Protein AF-A0A351AVS6-F1 (afdb_monomer)

Foldseek 3Di:
DDDDDDDDDDDDDDDDDDDDDDDDDDDDDDDDDDDDDDDDDDDPPPPPPPPDPPPPPPVPCPPVCPVVVVVVVVVCCVVVVVVVVVVVVVLQVVLVVVLVVVVVVLVVLLVDFLLSSLLVLVVLLVQLCVLLVHDPVPPDVVSVVSNCCSVPNPDGDDPVSSVVSVVVSVVVVVVSLVPDDPVRNVCCVRPVVSDD

Mean predicted aligned error: 18.06 Å

Sequence (196 aa):
FETTPGFEGSDSAFSGNDRKPDDSPDSPDDTESPDEPDSSGDREDTYQNDNLPDIRLARPQKNLNKMNSTKLAKALILTFIPILLLLTAALIVFLAVRRIRFRRAFKKMLNAEPNEAVALMFGYLNMFMAACGLDISKIDALYSELNAEAVFSNHKMTAEQKEAMQAYIESEVDKYRSSRSFFGRLRDRYITCIYI

Radius of gyration: 43.08 Å; Cα contacts (8 Å, |Δi|>4): 76; chains: 1; bounding box: 90×71×101 Å

Secondary structure (DSSP, 8-state):
-------------------------------------------------TT----------TTTTHHHHHHHHHHHHHHHHHHHHHHHHHHHHHHHHHHHHHHHHHHHHHHS-HHHHHHHHHHHHHHHHHHHT--GGGS-HHHHHHHHHHHH--PPPPHHHHHHHHHHHHHHHHHHHHHS-HHHHHHIIIII----

Nearest PDB structures (foldseek):
  6wge-assembly1_B  TM=2.626E-01  e=8.827E+00  Homo sapiens

Structure (mmCIF, N/CA/C/O backbone):
data_AF-A0A351AVS6-F1
#
_entry.id   AF-A0A351AVS6-F1
#
loop_
_atom_site.group_PDB
_atom_site.id
_atom_site.type_symbol
_atom_site.label_atom_id
_atom_site.label_alt_id
_atom_site.label_comp_id
_atom_site.label_asym_id
_atom_site.label_entity_id
_atom_site.label_seq_id
_atom_site.pdbx_PDB_ins_code
_atom_site.Cartn_x
_atom_site.Cartn_y
_atom_site.Cartn_z
_atom_site.occupancy
_atom_site.B_iso_or_equiv
_atom_site.auth_seq_id
_atom_site.auth_comp_id
_atom_site.auth_asym_id
_atom_site.auth_atom_id
_atom_site.pdbx_PDB_model_num
ATOM 1 N N . PHE A 1 1 ? -7.473 -44.383 22.292 1.00 50.00 1 PHE A N 1
ATOM 2 C CA . PHE A 1 1 ? -6.365 -45.349 22.310 1.00 50.00 1 PHE A CA 1
ATOM 3 C C . PHE A 1 1 ? -6.546 -46.275 21.131 1.00 50.00 1 PHE A C 1
ATOM 5 O O . PHE A 1 1 ? -7.452 -47.085 21.171 1.00 50.00 1 PHE A O 1
ATOM 12 N N . GLU A 1 2 ? -5.736 -46.090 20.098 1.00 48.44 2 GLU A N 1
ATOM 13 C CA . GLU A 1 2 ? -5.268 -47.132 19.183 1.00 48.44 2 GLU A CA 1
ATOM 14 C C . GLU A 1 2 ? -4.062 -46.522 18.464 1.00 48.44 2 GLU A C 1
ATOM 16 O O . GLU A 1 2 ? -4.100 -45.382 18.000 1.00 48.44 2 GLU A O 1
ATOM 21 N N . THR A 1 3 ? -2.943 -47.225 18.547 1.00 52.91 3 THR A N 1
ATOM 22 C CA . THR A 1 3 ? -1.597 -46.781 18.194 1.00 52.91 3 THR A CA 1
ATOM 23 C C . THR A 1 3 ? -1.039 -47.649 17.069 1.00 52.91 3 THR A C 1
ATOM 25 O O . THR A 1 3 ? -1.326 -48.845 17.023 1.00 52.91 3 THR A O 1
ATOM 28 N N . THR A 1 4 ? -0.066 -47.066 16.348 1.00 61.66 4 THR A N 1
ATOM 29 C CA . THR A 1 4 ? 1.108 -47.694 15.674 1.00 61.66 4 THR A CA 1
ATOM 30 C C . THR A 1 4 ? 0.904 -48.463 14.357 1.00 61.66 4 THR A C 1
ATOM 32 O O . THR A 1 4 ? -0.195 -48.951 14.120 1.00 61.66 4 THR A O 1
ATOM 35 N N . PRO A 1 5 ? 1.972 -48.712 13.549 1.00 58.34 5 PRO A N 1
ATOM 36 C CA . PRO A 1 5 ? 3.318 -48.088 13.413 1.00 58.34 5 PRO A CA 1
ATOM 37 C C . PRO A 1 5 ? 3.618 -47.669 11.932 1.00 58.34 5 PRO A C 1
ATOM 39 O O . PRO A 1 5 ? 2.867 -48.015 11.032 1.00 58.34 5 PRO A O 1
ATOM 42 N N . GLY A 1 6 ? 4.576 -46.798 11.583 1.00 37.88 6 GLY A N 1
ATOM 43 C CA . GLY A 1 6 ? 6.034 -47.012 11.567 1.00 37.88 6 GLY A CA 1
ATOM 44 C C . GLY A 1 6 ? 6.509 -47.673 10.254 1.00 37.88 6 GLY A C 1
ATOM 45 O O . GLY A 1 6 ? 6.293 -48.865 10.072 1.00 37.88 6 GLY A O 1
ATOM 46 N N . PHE A 1 7 ? 7.176 -46.925 9.363 1.00 43.16 7 PHE A N 1
ATOM 47 C CA . PHE A 1 7 ? 8.002 -47.499 8.288 1.00 43.16 7 PHE A CA 1
ATOM 48 C C . PHE A 1 7 ? 9.322 -46.721 8.179 1.00 43.16 7 PHE A C 1
ATOM 50 O O . PHE A 1 7 ? 9.393 -45.658 7.564 1.00 43.16 7 PHE A O 1
ATOM 57 N N . GLU A 1 8 ? 10.347 -47.253 8.843 1.00 47.28 8 GLU A N 1
ATOM 58 C CA . GLU A 1 8 ? 11.758 -47.045 8.515 1.00 47.28 8 GLU A CA 1
ATOM 59 C C . GLU A 1 8 ? 12.144 -47.995 7.376 1.00 47.28 8 GLU A C 1
ATOM 61 O O . GLU A 1 8 ? 11.693 -49.139 7.330 1.00 47.28 8 GLU A O 1
ATOM 66 N N . GLY A 1 9 ? 13.007 -47.530 6.478 1.00 39.81 9 GLY A N 1
ATOM 67 C CA . GLY A 1 9 ? 13.592 -48.347 5.421 1.00 39.81 9 GLY A CA 1
ATOM 68 C C . GLY A 1 9 ? 14.748 -47.611 4.764 1.00 39.81 9 GLY A C 1
ATOM 69 O O . GLY A 1 9 ? 14.550 -46.831 3.835 1.00 39.81 9 GLY A O 1
ATOM 70 N N . SER A 1 10 ? 15.935 -47.826 5.315 1.00 45.53 10 SER A N 1
ATOM 71 C CA . SER A 1 10 ? 17.234 -47.375 4.841 1.00 45.53 10 SER A CA 1
ATOM 72 C C . SER A 1 10 ? 17.791 -48.264 3.713 1.00 45.53 10 SER A C 1
ATOM 74 O O . SER A 1 10 ? 17.363 -49.399 3.521 1.00 45.53 10 SER A O 1
ATOM 76 N N . ASP A 1 11 ? 18.812 -47.715 3.047 1.00 42.53 11 ASP A N 1
ATOM 77 C CA . ASP A 1 11 ? 19.991 -48.392 2.482 1.00 42.53 11 ASP A CA 1
ATOM 78 C C . ASP A 1 11 ? 20.111 -48.698 0.979 1.00 42.53 11 ASP A C 1
ATOM 80 O O . ASP A 1 11 ? 19.302 -49.378 0.353 1.00 42.53 11 ASP A O 1
ATOM 84 N N . SER A 1 12 ? 21.319 -48.334 0.511 1.00 46.00 12 SER A N 1
ATOM 85 C CA . SER A 1 12 ? 22.145 -48.963 -0.536 1.00 46.00 12 SER A CA 1
ATOM 86 C C . SER A 1 12 ? 21.771 -48.685 -2.003 1.00 46.00 12 SER A C 1
ATOM 88 O O . SER A 1 12 ? 20.609 -48.580 -2.354 1.00 46.00 12 SER A O 1
ATOM 90 N N . ALA A 1 13 ? 22.684 -48.563 -2.967 1.00 41.53 13 ALA A N 1
ATOM 91 C CA . ALA A 1 13 ? 24.139 -48.454 -2.997 1.00 41.53 13 ALA A CA 1
ATOM 92 C C . ALA A 1 13 ? 24.559 -48.055 -4.434 1.00 41.53 13 ALA A C 1
ATOM 94 O O . ALA A 1 13 ? 23.892 -48.389 -5.408 1.00 41.53 13 ALA A O 1
ATOM 95 N N . PHE A 1 14 ? 25.669 -47.324 -4.529 1.00 39.44 14 PHE A N 1
ATOM 96 C CA . PHE A 1 14 ? 26.797 -47.536 -5.446 1.00 39.44 14 PHE A CA 1
ATOM 97 C C . PHE A 1 14 ? 26.591 -48.413 -6.705 1.00 39.44 14 PHE A C 1
ATOM 99 O O . PHE A 1 14 ? 26.407 -49.620 -6.597 1.00 39.44 14 PHE A O 1
ATOM 106 N N . SER A 1 15 ? 26.842 -47.843 -7.891 1.00 40.38 15 SER A N 1
ATOM 107 C CA . SER A 1 15 ? 27.658 -48.520 -8.915 1.00 40.38 15 SER A CA 1
ATOM 108 C C . SER A 1 15 ? 28.214 -47.510 -9.920 1.00 40.38 15 SER A C 1
ATOM 110 O O . SER A 1 15 ? 27.491 -46.989 -10.768 1.00 40.38 15 SER A O 1
ATOM 112 N N . GLY A 1 16 ? 29.517 -47.240 -9.817 1.00 35.72 16 GLY A N 1
ATOM 113 C CA . GLY A 1 16 ? 30.305 -46.668 -10.905 1.00 35.72 16 GLY A CA 1
ATOM 114 C C . GLY A 1 16 ? 30.508 -47.684 -12.028 1.00 35.72 16 GLY A C 1
ATOM 115 O O . GLY A 1 16 ? 30.358 -48.887 -11.817 1.00 35.72 16 GLY A O 1
ATOM 116 N N . ASN A 1 17 ? 30.856 -47.193 -13.215 1.00 36.62 17 ASN A N 1
ATOM 117 C CA . ASN A 1 17 ? 31.359 -48.028 -14.296 1.00 36.62 17 ASN A CA 1
ATOM 118 C C . ASN A 1 17 ? 32.448 -47.259 -15.054 1.00 36.62 17 ASN A C 1
ATOM 120 O O . ASN A 1 17 ? 32.167 -46.466 -15.949 1.00 36.62 17 ASN A O 1
ATOM 124 N N . ASP A 1 18 ? 33.693 -47.517 -14.662 1.00 43.59 18 ASP A N 1
ATOM 125 C CA . ASP A 1 18 ? 34.882 -47.340 -15.489 1.00 43.59 18 ASP A CA 1
ATOM 126 C C . ASP A 1 18 ? 35.160 -48.664 -16.208 1.00 43.59 18 ASP A C 1
ATOM 128 O O . ASP A 1 18 ? 35.195 -49.710 -15.556 1.00 43.59 18 ASP A O 1
ATOM 132 N N . ARG A 1 19 ? 35.401 -48.622 -17.526 1.00 36.59 19 ARG A N 1
ATOM 133 C CA . ARG A 1 19 ? 36.436 -49.426 -18.210 1.00 36.59 19 ARG A CA 1
ATOM 134 C C . ARG A 1 19 ? 36.520 -49.122 -19.712 1.00 36.59 19 ARG A C 1
ATOM 136 O O . ARG A 1 19 ? 35.539 -49.175 -20.444 1.00 36.59 19 ARG A O 1
ATOM 143 N N . LYS A 1 20 ? 37.757 -48.875 -20.131 1.00 40.19 20 LYS A N 1
ATOM 144 C CA . LYS A 1 20 ? 38.376 -48.956 -21.467 1.00 40.19 20 LYS A CA 1
ATOM 145 C C . LYS A 1 20 ? 39.701 -49.733 -21.238 1.00 40.19 20 LYS A C 1
ATOM 147 O O . LYS A 1 20 ? 40.095 -49.807 -20.069 1.00 40.19 20 LYS A O 1
ATOM 152 N N . PRO A 1 21 ? 40.522 -50.054 -22.254 1.00 55.94 21 PRO A N 1
ATOM 153 C CA . PRO A 1 21 ? 40.346 -50.694 -23.575 1.00 55.94 21 PRO A CA 1
ATOM 154 C C . PRO A 1 21 ? 40.917 -52.131 -23.557 1.00 55.94 21 PRO A C 1
ATOM 156 O O . PRO A 1 21 ? 41.388 -52.552 -22.516 1.00 55.94 21 PRO A O 1
ATOM 159 N N . ASP A 1 22 ? 40.942 -52.828 -24.699 1.00 38.31 22 ASP A N 1
ATOM 160 C CA . ASP A 1 22 ? 42.050 -53.741 -25.030 1.00 38.31 22 ASP A CA 1
ATOM 161 C C . ASP A 1 22 ? 42.269 -53.829 -26.552 1.00 38.31 22 ASP A C 1
ATOM 163 O O . ASP A 1 22 ? 41.371 -53.558 -27.356 1.00 38.31 22 ASP A O 1
ATOM 167 N N . ASP A 1 23 ? 43.524 -54.132 -26.870 1.00 40.75 23 ASP A N 1
ATOM 168 C CA . ASP A 1 23 ? 44.288 -54.012 -28.111 1.00 40.75 23 ASP A CA 1
ATOM 169 C C . ASP A 1 23 ? 44.052 -55.112 -29.165 1.00 40.75 23 ASP A C 1
ATOM 171 O O . ASP A 1 23 ? 43.558 -56.194 -28.848 1.00 40.75 23 ASP A O 1
ATOM 175 N N . SER A 1 24 ? 44.505 -54.865 -30.409 1.00 42.88 24 SER A N 1
ATOM 176 C CA . SER A 1 24 ? 45.366 -55.780 -31.206 1.00 42.88 24 SER A CA 1
ATOM 177 C C . SER A 1 24 ? 45.703 -55.201 -32.601 1.00 42.88 24 SER A C 1
ATOM 179 O O . SER A 1 24 ? 44.779 -54.864 -33.348 1.00 42.88 24 SER A O 1
ATOM 181 N N . PRO A 1 25 ? 46.994 -55.124 -32.986 1.00 56.62 25 PRO A N 1
ATOM 182 C CA . PRO A 1 25 ? 47.476 -54.975 -34.363 1.00 56.62 25 PRO A CA 1
ATOM 183 C C . PRO A 1 25 ? 48.193 -56.247 -34.881 1.00 56.62 25 PRO A C 1
ATOM 185 O O . PRO A 1 25 ? 48.528 -57.118 -34.087 1.00 56.62 25 PRO A O 1
ATOM 188 N N . ASP A 1 26 ? 48.404 -56.317 -36.207 1.00 39.41 26 ASP A N 1
ATOM 189 C CA . ASP A 1 26 ? 49.557 -56.914 -36.935 1.00 39.41 26 ASP A CA 1
ATOM 190 C C . ASP A 1 26 ? 49.179 -57.741 -38.179 1.00 39.41 26 ASP A C 1
ATOM 192 O O . ASP A 1 26 ? 48.500 -58.764 -38.086 1.00 39.41 26 ASP A O 1
ATOM 196 N N . SER A 1 27 ? 49.696 -57.338 -39.352 1.00 36.12 27 SER A N 1
ATOM 197 C CA . SER A 1 27 ? 50.646 -58.134 -40.169 1.00 36.12 27 SER A CA 1
ATOM 198 C C . SER A 1 27 ? 50.950 -57.467 -41.535 1.00 36.12 27 SER A C 1
ATOM 200 O O . SER A 1 27 ? 50.008 -57.086 -42.235 1.00 36.12 27 SER A O 1
ATOM 202 N N . PRO A 1 28 ? 52.235 -57.342 -41.929 1.00 58.47 28 PRO A N 1
ATOM 203 C CA . PRO A 1 28 ? 52.720 -56.961 -43.266 1.00 58.47 28 PRO A CA 1
ATOM 204 C C . PRO A 1 28 ? 53.217 -58.186 -44.070 1.00 58.47 28 PRO A C 1
ATOM 206 O O . PRO A 1 28 ? 53.496 -59.217 -43.463 1.00 58.47 28 PRO A O 1
ATOM 209 N N . ASP A 1 29 ? 53.384 -58.074 -45.397 1.00 36.97 29 ASP A N 1
ATOM 210 C CA . ASP A 1 29 ? 54.366 -58.894 -46.137 1.00 36.97 29 ASP A CA 1
ATOM 211 C C . ASP A 1 29 ? 54.746 -58.291 -47.508 1.00 36.97 29 ASP A C 1
ATOM 213 O O . ASP A 1 29 ? 53.927 -57.658 -48.181 1.00 36.97 29 ASP A O 1
ATOM 217 N N . ASP A 1 30 ? 56.011 -58.502 -47.864 1.00 43.19 30 ASP A N 1
ATOM 218 C CA . ASP A 1 30 ? 56.836 -57.918 -48.927 1.00 43.19 30 ASP A CA 1
ATOM 219 C C . ASP A 1 30 ? 56.870 -58.782 -50.208 1.00 43.19 30 ASP A C 1
ATOM 221 O O . ASP A 1 30 ? 56.709 -59.995 -50.114 1.00 43.19 30 ASP A O 1
ATOM 225 N N . THR A 1 31 ? 57.188 -58.215 -51.393 1.00 40.38 31 THR A N 1
ATOM 226 C CA . THR A 1 31 ? 58.230 -58.766 -52.314 1.00 40.38 31 THR A CA 1
ATOM 227 C C . THR A 1 31 ? 58.564 -57.883 -53.543 1.00 40.38 31 THR A C 1
ATOM 229 O O . THR A 1 31 ? 57.725 -57.594 -54.391 1.00 40.38 31 THR A O 1
ATOM 232 N N . GLU A 1 32 ? 59.840 -57.481 -53.583 1.00 40.03 32 GLU A N 1
ATOM 233 C CA . GLU A 1 32 ? 60.838 -57.294 -54.667 1.00 40.03 32 GLU A CA 1
ATOM 234 C C . GLU A 1 32 ? 60.508 -57.645 -56.147 1.00 40.03 32 GLU A C 1
ATOM 236 O O . GLU A 1 32 ? 60.009 -58.727 -56.436 1.00 40.03 32 GLU A O 1
ATOM 241 N N . SER A 1 33 ? 60.860 -56.792 -57.132 1.00 42.84 33 SER A N 1
ATOM 242 C CA . SER A 1 33 ? 62.193 -56.683 -57.789 1.00 42.84 33 SER A CA 1
ATOM 243 C C . SER A 1 33 ? 62.167 -55.774 -59.057 1.00 42.84 33 SER A C 1
ATOM 245 O O . SER A 1 33 ? 61.102 -55.602 -59.651 1.00 42.84 33 SER A O 1
ATOM 247 N N . PRO A 1 34 ? 63.314 -55.187 -59.477 1.00 59.22 34 PRO A N 1
ATOM 248 C CA . PRO A 1 34 ? 63.453 -54.172 -60.542 1.00 59.22 34 PRO A CA 1
ATOM 249 C C . PRO A 1 34 ? 64.066 -54.713 -61.861 1.00 59.22 34 PRO A C 1
ATOM 251 O O . PRO A 1 34 ? 64.600 -55.814 -61.846 1.00 59.22 34 PRO A O 1
ATOM 254 N N . ASP A 1 35 ? 63.991 -53.950 -62.971 1.00 38.62 35 ASP A N 1
ATOM 255 C CA . ASP A 1 35 ? 65.067 -53.711 -63.977 1.00 38.62 35 ASP A CA 1
ATOM 256 C C . ASP A 1 35 ? 64.556 -52.951 -65.243 1.00 38.62 35 ASP A C 1
ATOM 258 O O . ASP A 1 35 ? 63.393 -53.052 -65.625 1.00 38.62 35 ASP A O 1
ATOM 262 N N . GLU A 1 36 ? 65.442 -52.133 -65.832 1.00 37.56 36 GLU A N 1
ATOM 263 C CA . GLU A 1 36 ? 65.273 -50.978 -66.757 1.00 37.56 36 GLU A CA 1
ATOM 264 C C . GLU A 1 36 ? 65.107 -51.304 -68.294 1.00 37.56 36 GLU A C 1
ATOM 266 O O . GLU A 1 36 ? 64.766 -52.436 -68.627 1.00 37.56 36 GLU A O 1
ATOM 271 N N . PRO A 1 37 ? 65.442 -50.421 -69.285 1.00 50.94 37 PRO A N 1
ATOM 272 C CA . PRO A 1 37 ? 64.735 -49.229 -69.806 1.00 50.94 37 PRO A CA 1
ATOM 273 C C . PRO A 1 37 ? 64.532 -49.215 -71.362 1.00 50.94 37 PRO A C 1
ATOM 275 O O . PRO A 1 37 ? 64.848 -50.167 -72.068 1.00 50.94 37 PRO A O 1
ATOM 278 N N . ASP A 1 38 ? 64.082 -48.053 -71.872 1.00 35.34 38 ASP A N 1
ATOM 279 C CA . ASP A 1 38 ? 64.134 -47.504 -73.249 1.00 35.34 38 ASP A CA 1
ATOM 280 C C . ASP A 1 38 ? 63.085 -47.915 -74.306 1.00 35.34 38 ASP A C 1
ATOM 282 O O . ASP A 1 38 ? 63.195 -48.926 -74.996 1.00 35.34 38 ASP A O 1
ATOM 286 N N . SER A 1 39 ? 62.153 -46.992 -74.593 1.00 40.16 39 SER A N 1
ATOM 287 C CA . SER A 1 39 ? 61.781 -46.697 -75.983 1.00 40.16 39 SER A CA 1
ATOM 288 C C . SER A 1 39 ? 61.115 -45.326 -76.125 1.00 40.16 39 SER A C 1
ATOM 290 O O . SER A 1 39 ? 60.104 -45.020 -75.497 1.00 40.16 39 SER A O 1
ATOM 292 N N . SER A 1 40 ? 61.726 -44.508 -76.972 1.00 49.50 40 SER A N 1
ATOM 293 C CA . SER A 1 40 ? 61.311 -43.190 -77.432 1.00 49.50 40 SER A CA 1
ATOM 294 C C . SER A 1 40 ? 60.011 -43.228 -78.243 1.00 49.50 40 SER A C 1
ATOM 296 O O . SER A 1 40 ? 59.796 -44.117 -79.065 1.00 49.50 40 SER A O 1
ATOM 298 N N . GLY A 1 41 ? 59.155 -42.220 -78.066 1.00 40.72 41 GLY A N 1
ATOM 299 C CA . GLY A 1 41 ? 57.934 -42.097 -78.858 1.00 40.72 41 GLY A CA 1
ATOM 300 C C . GLY A 1 41 ? 57.065 -40.916 -78.455 1.00 40.72 41 GLY A C 1
ATOM 301 O O . GLY A 1 41 ? 56.134 -41.059 -77.674 1.00 40.72 41 GLY A O 1
ATOM 302 N N . ASP A 1 42 ? 57.389 -39.761 -79.021 1.00 43.78 42 ASP A N 1
ATOM 303 C CA . ASP A 1 42 ? 56.679 -38.486 -78.952 1.00 43.78 42 ASP A CA 1
ATOM 304 C C . ASP A 1 42 ? 55.141 -38.589 -79.008 1.00 43.78 42 ASP A C 1
ATOM 306 O O . ASP A 1 42 ? 54.599 -39.164 -79.966 1.00 43.78 42 ASP A O 1
ATOM 310 N N . ARG A 1 43 ? 54.465 -37.930 -78.047 1.00 43.38 43 ARG A N 1
ATOM 311 C CA . ARG A 1 43 ? 53.343 -36.967 -78.218 1.00 43.38 43 ARG A CA 1
ATOM 312 C C . ARG A 1 43 ? 52.539 -36.808 -76.917 1.00 43.38 43 ARG A C 1
ATOM 314 O O . ARG A 1 43 ? 51.580 -37.532 -76.671 1.00 43.38 43 ARG A O 1
ATOM 321 N N . GLU A 1 44 ? 52.905 -35.818 -76.104 1.00 46.03 44 GLU A N 1
ATOM 322 C CA . GLU A 1 44 ? 51.973 -35.199 -75.154 1.00 46.03 44 GLU A CA 1
ATOM 323 C C . GLU A 1 44 ? 51.248 -34.063 -75.879 1.00 46.03 44 GLU A C 1
ATOM 325 O O . GLU A 1 44 ? 51.699 -32.916 -75.909 1.00 46.03 44 GLU A O 1
ATOM 330 N N . ASP A 1 45 ? 50.116 -34.389 -76.497 1.00 48.16 45 ASP A N 1
ATOM 331 C CA . ASP A 1 45 ? 49.221 -33.388 -77.067 1.00 48.16 45 ASP A CA 1
ATOM 332 C C . ASP A 1 45 ? 48.517 -32.664 -75.909 1.00 48.16 45 ASP A C 1
ATOM 334 O O . ASP A 1 45 ? 47.436 -33.035 -75.445 1.00 48.16 45 ASP A O 1
ATOM 338 N N . THR A 1 46 ? 49.177 -31.626 -75.398 1.00 42.94 46 THR A N 1
ATOM 339 C CA . THR A 1 46 ? 48.587 -30.670 -74.461 1.00 42.94 46 THR A CA 1
ATOM 340 C C . THR A 1 46 ? 47.463 -29.935 -75.191 1.00 42.94 46 THR A C 1
ATOM 342 O O . THR A 1 46 ? 47.703 -29.007 -75.963 1.00 42.94 46 THR A O 1
ATOM 345 N N . TYR A 1 47 ? 46.215 -30.348 -74.961 1.00 46.72 47 TYR A N 1
ATOM 346 C CA . TYR A 1 47 ? 45.037 -29.573 -75.347 1.00 46.72 47 TYR A CA 1
ATOM 347 C C . TYR A 1 47 ? 44.978 -28.298 -74.496 1.00 46.72 47 TYR A C 1
ATOM 349 O O . TYR A 1 47 ? 44.307 -28.235 -73.465 1.00 46.72 47 TYR A O 1
ATOM 357 N N . GLN A 1 48 ? 45.698 -27.268 -74.930 1.00 46.28 48 GLN A N 1
ATOM 358 C CA . GLN A 1 48 ? 45.585 -25.917 -74.403 1.00 46.28 48 GLN A CA 1
ATOM 359 C C . GLN A 1 48 ? 44.267 -25.325 -74.922 1.00 46.28 48 GLN A C 1
ATOM 361 O O . GLN A 1 48 ? 44.158 -24.870 -76.060 1.00 46.28 48 GLN A O 1
ATOM 366 N N . ASN A 1 49 ? 43.207 -25.435 -74.123 1.00 47.69 49 ASN A N 1
ATOM 367 C CA . ASN A 1 49 ? 41.919 -24.839 -74.453 1.00 47.69 49 ASN A CA 1
ATOM 368 C C . ASN A 1 49 ? 41.917 -23.364 -74.030 1.00 47.69 49 ASN A C 1
ATOM 370 O O . ASN A 1 49 ? 41.525 -23.030 -72.912 1.00 47.69 49 ASN A O 1
ATOM 374 N N . ASP A 1 50 ? 42.321 -22.483 -74.943 1.00 59.41 50 ASP A N 1
ATOM 375 C CA . ASP A 1 50 ? 42.359 -21.026 -74.738 1.00 59.41 50 ASP A CA 1
ATOM 376 C C . ASP A 1 50 ? 40.960 -20.370 -74.678 1.00 59.41 50 ASP A C 1
ATOM 378 O O . ASP A 1 50 ? 40.843 -19.151 -74.556 1.00 59.41 50 ASP A O 1
ATOM 382 N N . ASN A 1 51 ? 39.880 -21.159 -74.748 1.00 57.06 51 ASN A N 1
ATOM 383 C CA . ASN A 1 51 ? 38.498 -20.671 -74.735 1.00 57.06 51 ASN A CA 1
ATOM 384 C C . ASN A 1 51 ? 37.747 -20.955 -73.429 1.00 57.06 51 ASN A C 1
ATOM 386 O O . ASN A 1 51 ? 36.523 -20.814 -73.394 1.00 57.06 51 ASN A O 1
ATOM 390 N N . LEU A 1 52 ? 38.429 -21.343 -72.347 1.00 52.66 52 LEU A N 1
ATOM 391 C CA . LEU A 1 52 ? 37.774 -21.379 -71.043 1.00 52.66 52 LEU A CA 1
ATOM 392 C C . LEU A 1 52 ? 37.678 -19.937 -70.518 1.00 52.66 52 LEU A C 1
ATOM 394 O O . LEU A 1 52 ? 38.716 -19.345 -70.214 1.00 52.66 52 LEU A O 1
ATOM 398 N N . PRO A 1 53 ? 36.479 -19.327 -70.410 1.00 55.47 53 PRO A N 1
ATOM 399 C CA . PRO A 1 53 ? 36.376 -18.050 -69.727 1.00 55.47 53 PRO A CA 1
ATOM 400 C C . PRO A 1 53 ? 36.893 -18.266 -68.307 1.00 55.47 53 PRO A C 1
ATOM 402 O O . PRO A 1 53 ? 36.456 -19.194 -67.626 1.00 55.47 53 PRO A O 1
ATOM 405 N N . ASP A 1 54 ? 37.844 -17.433 -67.885 1.00 54.06 54 ASP A N 1
ATOM 406 C CA . ASP A 1 54 ? 38.336 -17.367 -66.512 1.00 54.06 54 ASP A CA 1
ATOM 407 C C . ASP A 1 54 ? 37.120 -17.059 -65.627 1.00 54.06 54 ASP A C 1
ATOM 409 O O . ASP A 1 54 ? 36.761 -15.898 -65.410 1.00 54.06 54 ASP A O 1
ATOM 413 N N . ILE A 1 55 ? 36.407 -18.095 -65.165 1.00 58.19 55 ILE A N 1
ATOM 414 C CA . ILE A 1 55 ? 35.397 -17.967 -64.120 1.00 58.19 55 ILE A CA 1
ATOM 415 C C . ILE A 1 55 ? 36.201 -17.737 -62.848 1.00 58.19 55 ILE A C 1
ATOM 417 O O . ILE A 1 55 ? 36.308 -18.586 -61.962 1.00 58.19 55 ILE A O 1
ATOM 421 N N . ARG A 1 56 ? 36.765 -16.531 -62.748 1.00 50.97 56 ARG A N 1
ATOM 422 C CA . ARG A 1 56 ? 37.035 -15.905 -61.476 1.00 50.97 56 ARG A CA 1
ATOM 423 C C . ARG A 1 56 ? 35.717 -15.971 -60.744 1.00 50.97 56 ARG A C 1
ATOM 425 O O . ARG A 1 56 ? 34.794 -15.212 -61.037 1.00 50.97 56 ARG A O 1
ATOM 432 N N . LEU A 1 57 ? 35.632 -16.906 -59.806 1.00 59.84 57 LEU A N 1
ATOM 433 C CA . LEU A 1 57 ? 34.727 -16.838 -58.677 1.00 59.84 57 LEU A CA 1
ATOM 434 C C . LEU A 1 57 ? 34.945 -15.454 -58.072 1.00 59.84 57 LEU A C 1
ATOM 436 O O . LEU A 1 57 ? 35.837 -15.242 -57.248 1.00 59.84 57 LEU A O 1
ATOM 440 N N . ALA A 1 58 ? 34.180 -14.480 -58.558 1.00 54.94 58 ALA A N 1
ATOM 441 C CA . ALA A 1 58 ? 34.099 -13.161 -57.994 1.00 54.94 58 ALA A CA 1
ATOM 442 C C . ALA A 1 58 ? 33.548 -13.399 -56.597 1.00 54.94 58 ALA A C 1
ATOM 444 O O . ALA A 1 58 ? 32.344 -13.565 -56.408 1.00 54.94 58 ALA A O 1
ATOM 445 N N . ARG A 1 59 ? 34.457 -13.520 -55.624 1.00 54.94 59 ARG A N 1
ATOM 446 C CA . ARG A 1 59 ? 34.129 -13.563 -54.206 1.00 54.94 59 ARG A CA 1
ATOM 447 C C . ARG A 1 59 ? 33.124 -12.429 -53.999 1.00 54.94 59 ARG A C 1
ATOM 449 O O . ARG A 1 59 ? 33.502 -11.278 -54.238 1.00 54.94 59 ARG A O 1
ATOM 456 N N . PRO A 1 60 ? 31.863 -12.711 -53.630 1.00 56.78 60 PRO A N 1
ATOM 457 C CA . PRO A 1 60 ? 30.869 -11.661 -53.545 1.00 56.78 60 PRO A CA 1
ATOM 458 C C . PRO A 1 60 ? 31.390 -10.630 -52.548 1.00 56.78 60 PRO A C 1
ATOM 460 O O . PRO A 1 60 ? 31.786 -10.967 -51.430 1.00 56.78 60 PRO A O 1
ATOM 463 N N . GLN A 1 61 ? 31.481 -9.383 -53.006 1.00 53.75 61 GLN A N 1
ATOM 464 C CA . GLN A 1 61 ? 31.926 -8.218 -52.251 1.00 53.75 61 GLN A CA 1
ATOM 465 C C . GLN A 1 61 ? 31.122 -8.099 -50.944 1.00 53.75 61 GLN A C 1
ATOM 467 O O . GLN A 1 61 ? 30.101 -7.419 -50.877 1.00 53.75 61 GLN A O 1
ATOM 472 N N . LYS A 1 62 ? 31.601 -8.721 -49.860 1.00 55.41 62 LYS A N 1
ATOM 473 C CA . LYS A 1 62 ? 31.000 -8.649 -48.514 1.00 55.41 62 LYS A CA 1
ATOM 474 C C . LYS A 1 62 ? 31.280 -7.307 -47.812 1.00 55.41 62 LYS A C 1
ATOM 476 O O . LYS A 1 62 ? 31.233 -7.226 -46.590 1.00 55.41 62 LYS A O 1
ATOM 481 N N . ASN A 1 63 ? 31.587 -6.246 -48.563 1.00 55.81 63 ASN A N 1
ATOM 482 C CA . ASN A 1 63 ? 32.061 -4.972 -48.012 1.00 55.81 63 ASN A CA 1
ATOM 483 C C . ASN A 1 63 ? 31.128 -3.777 -48.266 1.00 55.81 63 ASN A C 1
ATOM 485 O O . ASN A 1 63 ? 31.316 -2.733 -47.650 1.00 55.81 63 ASN A O 1
ATOM 489 N N . LEU A 1 64 ? 30.056 -3.930 -49.053 1.00 54.81 64 LEU A N 1
ATOM 490 C CA . LEU A 1 64 ? 29.045 -2.874 -49.235 1.00 54.81 64 LEU A CA 1
ATOM 491 C C . LEU A 1 64 ? 27.987 -2.825 -48.117 1.00 54.81 64 LEU A C 1
ATOM 493 O O . LEU A 1 64 ? 27.303 -1.816 -47.992 1.00 54.81 64 LEU A O 1
ATOM 497 N N . ASN A 1 65 ? 27.881 -3.865 -47.273 1.00 57.78 65 ASN A N 1
ATOM 498 C CA . ASN A 1 65 ? 26.880 -3.951 -46.193 1.00 57.78 65 ASN A CA 1
ATOM 499 C C . ASN A 1 65 ? 27.397 -3.499 -44.801 1.00 57.78 65 ASN A C 1
ATOM 501 O O . ASN A 1 65 ? 26.660 -3.465 -43.819 1.00 57.78 65 ASN A O 1
ATOM 505 N N . LYS A 1 66 ? 28.689 -3.167 -44.655 1.00 53.59 66 LYS A N 1
ATOM 506 C CA . LYS A 1 66 ? 29.271 -2.803 -43.341 1.00 53.59 66 LYS A CA 1
ATOM 507 C C . LYS A 1 66 ? 29.258 -1.288 -43.075 1.00 53.59 66 LYS A C 1
ATOM 509 O O . LYS A 1 66 ? 29.104 -0.847 -41.937 1.00 53.59 66 LYS A O 1
ATOM 514 N N . MET A 1 67 ? 29.381 -0.470 -44.125 1.00 54.00 67 MET A N 1
ATOM 515 C CA . MET A 1 67 ? 29.392 1.000 -44.009 1.00 54.00 67 MET A CA 1
ATOM 516 C C . MET A 1 67 ? 27.987 1.615 -43.921 1.00 54.00 67 MET A C 1
ATOM 518 O O . MET A 1 67 ? 27.790 2.625 -43.250 1.00 54.00 67 MET A O 1
ATOM 522 N N . ASN A 1 68 ? 26.998 1.008 -44.572 1.00 63.56 68 ASN A N 1
ATOM 523 C CA . ASN A 1 68 ? 25.582 1.365 -44.465 1.00 63.56 68 ASN A CA 1
ATOM 524 C C . ASN A 1 68 ? 24.943 0.797 -43.187 1.00 63.56 68 ASN A C 1
ATOM 526 O O . ASN A 1 68 ? 24.210 1.529 -42.533 1.00 63.56 68 ASN A O 1
ATOM 530 N N . SER A 1 69 ? 25.272 -0.425 -42.749 1.00 65.94 69 SER A N 1
ATOM 531 C CA . SER A 1 69 ? 24.744 -0.973 -41.483 1.00 65.94 69 SER A CA 1
ATOM 532 C C . SER A 1 69 ? 25.153 -0.161 -40.254 1.00 65.94 69 SER A C 1
ATOM 534 O O . SER A 1 69 ? 24.344 0.006 -39.353 1.00 65.94 69 SER A O 1
ATOM 536 N N . THR A 1 70 ? 26.355 0.420 -40.216 1.00 75.81 70 THR A N 1
ATOM 537 C CA . THR A 1 70 ? 26.786 1.285 -39.099 1.00 75.81 70 THR A CA 1
ATOM 538 C C . THR A 1 70 ? 26.094 2.649 -39.096 1.00 75.81 70 THR A C 1
ATOM 540 O O . THR A 1 70 ? 25.748 3.152 -38.028 1.00 75.81 70 THR A O 1
ATOM 543 N N . LYS A 1 71 ? 25.844 3.247 -40.270 1.00 78.88 71 LYS A N 1
ATOM 544 C CA . LYS A 1 71 ? 25.053 4.486 -40.397 1.00 78.88 71 LYS A CA 1
ATOM 545 C C . LYS A 1 71 ? 23.581 4.251 -40.053 1.00 78.88 71 LYS A C 1
ATOM 547 O O . LYS A 1 71 ? 23.002 5.048 -39.322 1.00 78.88 71 LYS A O 1
ATOM 552 N N . LEU A 1 72 ? 23.012 3.137 -40.513 1.00 76.12 72 LEU A N 1
ATOM 553 C CA . LEU A 1 72 ? 21.652 2.714 -40.181 1.00 76.12 72 LEU A CA 1
ATOM 554 C C . LEU A 1 72 ? 21.520 2.369 -38.696 1.00 76.12 72 LEU A C 1
ATOM 556 O O . LEU A 1 72 ? 20.596 2.846 -38.056 1.00 76.12 72 LEU A O 1
ATOM 560 N N . ALA A 1 73 ? 22.470 1.639 -38.108 1.00 79.56 73 ALA A N 1
ATOM 561 C CA . ALA A 1 73 ? 22.476 1.349 -36.676 1.00 79.56 73 ALA A CA 1
ATOM 562 C C . ALA A 1 73 ? 22.574 2.630 -35.839 1.00 79.56 73 ALA A C 1
ATOM 564 O O . ALA A 1 73 ? 21.829 2.783 -34.878 1.00 79.56 73 ALA A O 1
ATOM 565 N N . LYS A 1 74 ? 23.428 3.589 -36.224 1.00 85.88 74 LYS A N 1
ATOM 566 C CA . LYS A 1 74 ? 23.495 4.901 -35.559 1.00 85.88 74 LYS A CA 1
ATOM 567 C C . LYS A 1 74 ? 22.179 5.671 -35.674 1.00 85.88 74 LYS A C 1
ATOM 569 O O . LYS A 1 74 ? 21.737 6.228 -34.677 1.00 85.88 74 LYS A O 1
ATOM 574 N N . ALA A 1 75 ? 21.541 5.674 -36.845 1.00 82.69 75 ALA A N 1
ATOM 575 C CA . ALA A 1 75 ? 20.244 6.323 -37.049 1.00 82.69 75 ALA A CA 1
ATOM 576 C C . ALA A 1 75 ? 19.117 5.646 -36.247 1.00 82.69 75 ALA A C 1
ATOM 578 O O . ALA A 1 75 ? 18.294 6.326 -35.636 1.00 82.69 75 ALA A O 1
ATOM 579 N N . LEU A 1 76 ? 19.112 4.313 -36.179 1.00 83.81 76 LEU A N 1
ATOM 580 C CA . LEU A 1 76 ? 18.187 3.555 -35.340 1.00 83.81 76 LEU A CA 1
ATOM 581 C C . LEU A 1 76 ? 18.422 3.868 -33.862 1.00 83.81 76 LEU A C 1
ATOM 583 O O . LEU A 1 76 ? 17.483 4.202 -33.162 1.00 83.81 76 LEU A O 1
ATOM 587 N N . ILE A 1 77 ? 19.663 3.875 -33.380 1.00 87.06 77 ILE A N 1
ATOM 588 C CA . ILE A 1 77 ? 19.959 4.234 -31.985 1.00 87.06 77 ILE A CA 1
ATOM 589 C C . ILE A 1 77 ? 19.493 5.668 -31.67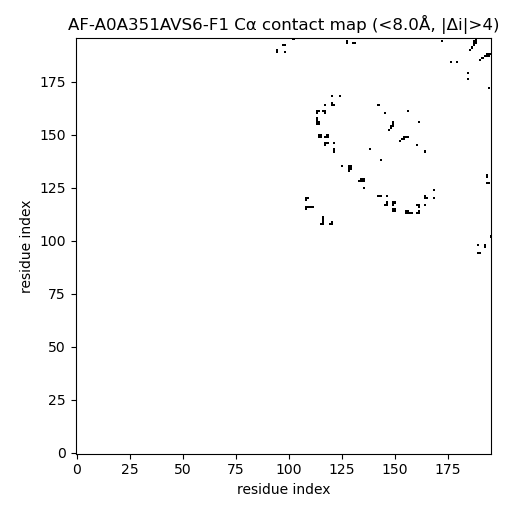6 1.00 87.06 77 ILE A C 1
ATOM 591 O O . ILE A 1 77 ? 18.834 5.889 -30.661 1.00 87.06 77 ILE A O 1
ATOM 595 N N . LEU A 1 78 ? 19.760 6.631 -32.566 1.00 89.38 78 LEU A N 1
ATOM 596 C CA . LEU A 1 78 ? 19.363 8.031 -32.375 1.00 89.38 78 LEU A CA 1
ATOM 597 C C . LEU A 1 78 ? 17.839 8.227 -32.330 1.00 89.38 78 LEU A C 1
ATOM 599 O O . LEU A 1 78 ? 17.370 9.174 -31.707 1.00 89.38 78 LEU A O 1
ATOM 603 N N . THR A 1 79 ? 17.074 7.350 -32.986 1.00 87.75 79 THR A N 1
ATOM 604 C CA . THR A 1 79 ? 15.601 7.384 -33.007 1.00 87.75 79 THR A CA 1
ATOM 605 C C . THR A 1 79 ? 14.983 6.549 -31.884 1.00 87.75 79 THR A C 1
ATOM 607 O O . THR A 1 79 ? 14.018 6.979 -31.260 1.00 87.75 79 THR A O 1
ATOM 610 N N . PHE A 1 80 ? 15.561 5.396 -31.547 1.00 90.12 80 PHE A N 1
ATOM 611 C CA . PHE A 1 80 ? 15.075 4.524 -30.479 1.00 90.12 80 PHE A CA 1
ATOM 612 C C . PHE A 1 80 ? 15.316 5.098 -29.083 1.00 90.12 80 PHE A C 1
ATOM 614 O O . PHE A 1 80 ? 14.451 4.939 -28.227 1.00 90.12 80 PHE A O 1
ATOM 621 N N . ILE A 1 81 ? 16.439 5.782 -28.835 1.00 92.00 81 ILE A N 1
ATOM 622 C CA . ILE A 1 81 ? 16.719 6.406 -27.530 1.00 92.00 81 ILE A CA 1
ATOM 623 C C . ILE A 1 81 ? 15.618 7.400 -27.112 1.00 92.00 81 ILE A C 1
ATOM 625 O O . ILE A 1 81 ? 15.083 7.234 -26.014 1.00 92.00 81 ILE A O 1
ATOM 629 N N . PRO A 1 82 ? 15.231 8.409 -27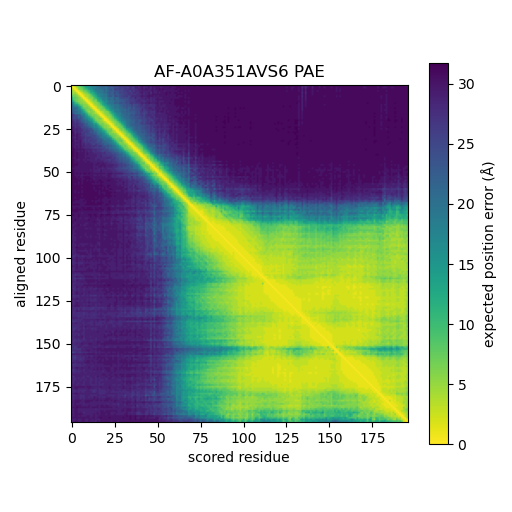.922 1.00 93.44 82 PRO A N 1
ATOM 630 C CA . PRO A 1 82 ? 14.189 9.351 -27.520 1.00 93.44 82 PRO A CA 1
ATOM 631 C C . PRO A 1 82 ? 12.813 8.685 -27.406 1.00 93.44 82 PRO A C 1
ATOM 633 O O . PRO A 1 82 ? 12.046 9.048 -26.518 1.00 93.44 82 PRO A O 1
ATOM 636 N N . ILE A 1 83 ? 12.509 7.677 -28.235 1.00 94.31 83 ILE A N 1
ATOM 637 C CA . ILE A 1 83 ? 11.267 6.895 -28.113 1.00 94.31 83 ILE A CA 1
ATOM 638 C C . ILE A 1 83 ? 11.247 6.132 -26.785 1.00 94.31 83 ILE A C 1
ATOM 640 O O . ILE A 1 83 ? 10.266 6.200 -26.048 1.00 94.31 83 ILE A O 1
ATOM 644 N N . LEU A 1 84 ? 12.336 5.446 -26.440 1.00 94.06 84 LEU A N 1
ATOM 645 C CA . LEU A 1 84 ? 12.468 4.734 -25.172 1.00 94.06 84 LEU A CA 1
ATOM 646 C C . LEU A 1 84 ? 12.360 5.699 -23.981 1.00 94.06 84 LEU A C 1
ATOM 648 O O . LEU A 1 84 ? 11.700 5.392 -22.988 1.00 94.06 84 LEU A O 1
ATOM 652 N N . LEU A 1 85 ? 12.950 6.890 -24.090 1.00 94.1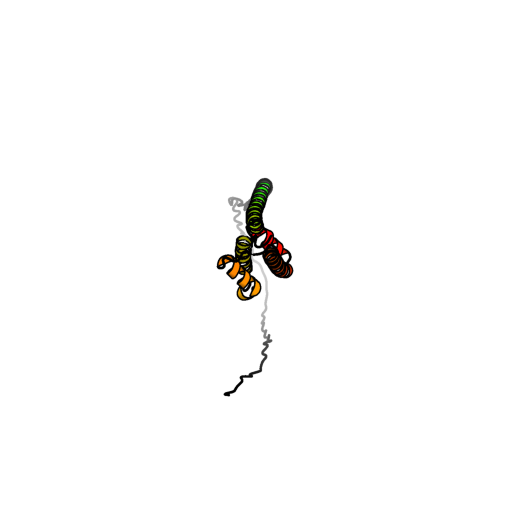9 85 LEU A N 1
ATOM 653 C CA . LEU A 1 85 ? 12.848 7.935 -23.073 1.00 94.19 85 LEU A CA 1
ATOM 654 C C . LEU A 1 85 ? 11.403 8.436 -22.918 1.00 94.19 85 LEU A C 1
ATOM 656 O O . LEU A 1 85 ? 10.918 8.571 -21.797 1.00 94.19 85 LEU A O 1
ATOM 660 N N . LEU A 1 86 ? 10.672 8.631 -24.017 1.00 95.69 86 LEU A N 1
ATOM 661 C CA . LEU A 1 86 ? 9.249 8.978 -23.968 1.00 95.69 86 LEU A CA 1
ATOM 662 C C . LEU A 1 86 ? 8.401 7.871 -23.335 1.00 95.69 86 LEU A C 1
ATOM 664 O O . LEU A 1 86 ? 7.549 8.166 -22.499 1.00 95.69 86 LEU A O 1
ATOM 668 N N . LEU A 1 87 ? 8.642 6.605 -23.682 1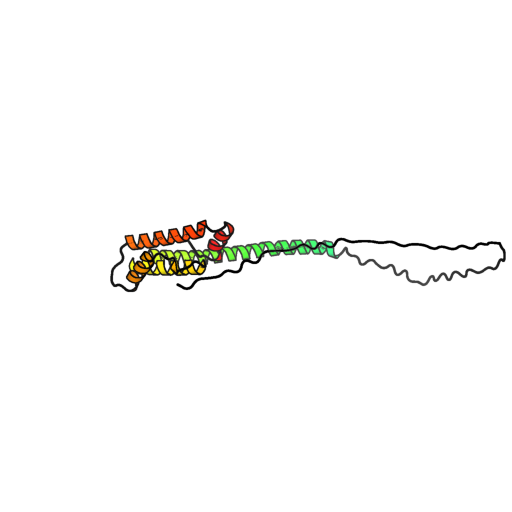.00 94.94 87 LEU A N 1
ATOM 669 C CA . LEU A 1 87 ? 7.912 5.472 -23.105 1.00 94.94 87 LEU A CA 1
ATOM 670 C C . LEU A 1 87 ? 8.182 5.325 -21.605 1.00 94.94 87 LEU A C 1
ATOM 672 O O . LEU A 1 87 ? 7.250 5.122 -20.827 1.00 94.94 87 LEU A O 1
ATOM 676 N N . THR A 1 88 ? 9.438 5.471 -21.180 1.00 93.00 88 THR A N 1
ATOM 677 C CA . THR A 1 88 ? 9.793 5.448 -19.752 1.00 93.00 88 THR A CA 1
ATOM 678 C C . THR A 1 88 ? 9.177 6.626 -19.001 1.00 93.00 88 THR A C 1
ATOM 680 O O . THR A 1 88 ? 8.609 6.419 -17.930 1.00 93.00 88 THR A O 1
ATOM 683 N N . ALA A 1 89 ? 9.193 7.835 -19.567 1.00 94.12 89 ALA A N 1
ATOM 684 C CA . ALA A 1 89 ? 8.527 8.995 -18.979 1.00 94.12 89 ALA A CA 1
ATOM 685 C C . ALA A 1 89 ? 7.009 8.781 -18.856 1.00 94.12 89 ALA A C 1
ATOM 687 O O . ALA A 1 89 ? 6.441 9.013 -17.789 1.00 94.12 89 ALA A O 1
ATOM 688 N N . ALA A 1 90 ? 6.356 8.275 -19.906 1.00 94.06 90 ALA A N 1
ATOM 689 C CA . ALA A 1 90 ? 4.929 7.963 -19.892 1.00 94.06 90 ALA A CA 1
ATOM 690 C C . ALA A 1 90 ? 4.587 6.910 -18.828 1.00 94.06 90 ALA A C 1
ATOM 692 O O . ALA A 1 90 ? 3.627 7.086 -18.075 1.00 94.06 90 ALA A O 1
ATOM 693 N N . LEU A 1 91 ? 5.403 5.857 -18.705 1.00 89.44 91 LEU A N 1
ATOM 694 C CA . LEU A 1 91 ? 5.260 4.848 -17.658 1.00 89.44 91 LEU A CA 1
ATOM 695 C C . LEU A 1 91 ? 5.405 5.474 -16.264 1.00 89.44 91 LEU A C 1
ATOM 697 O O . LEU A 1 91 ? 4.554 5.252 -15.408 1.00 89.44 91 LEU A O 1
ATOM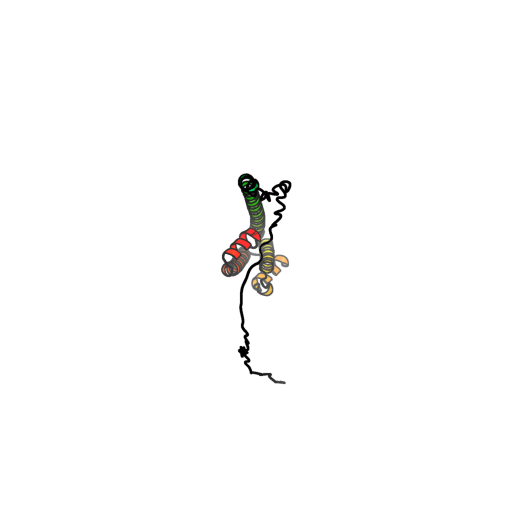 701 N N . ILE A 1 92 ? 6.428 6.301 -16.033 1.00 88.69 92 ILE A N 1
ATOM 702 C CA . ILE A 1 92 ? 6.637 6.986 -14.747 1.00 88.69 92 ILE A CA 1
ATOM 703 C C . ILE A 1 92 ? 5.437 7.875 -14.400 1.00 88.69 92 ILE A C 1
ATOM 705 O O . ILE A 1 92 ? 4.943 7.815 -13.273 1.00 88.69 92 ILE A O 1
ATOM 709 N N . VAL A 1 93 ? 4.936 8.665 -15.354 1.00 91.62 93 VAL A N 1
ATOM 710 C CA . VAL A 1 93 ? 3.752 9.518 -15.161 1.00 91.62 93 VAL A CA 1
ATOM 711 C C . VAL A 1 93 ? 2.526 8.669 -14.838 1.00 91.62 93 VAL A C 1
ATOM 713 O O . VAL A 1 93 ? 1.805 8.974 -13.889 1.00 91.62 93 VAL A O 1
ATOM 716 N N . PHE A 1 94 ? 2.304 7.578 -15.569 1.00 88.50 94 PHE A N 1
ATOM 717 C CA . PHE A 1 94 ? 1.200 6.657 -15.314 1.00 88.50 94 PHE A CA 1
ATOM 718 C C . PHE A 1 94 ? 1.256 6.074 -13.893 1.00 88.50 94 PHE A C 1
ATOM 720 O O . PHE A 1 94 ? 0.264 6.137 -13.157 1.00 88.50 94 PHE A O 1
ATOM 727 N N . LEU A 1 95 ? 2.423 5.578 -13.469 1.00 85.88 95 LEU A N 1
ATOM 728 C CA . LEU A 1 95 ? 2.635 5.050 -12.118 1.00 85.88 95 LEU A CA 1
ATOM 729 C C . LEU A 1 95 ? 2.450 6.140 -11.048 1.00 85.88 95 LEU A C 1
ATOM 731 O O . LEU A 1 95 ? 1.812 5.903 -10.020 1.00 85.88 95 LEU A O 1
ATOM 735 N N . ALA A 1 96 ? 2.937 7.359 -11.297 1.00 86.38 96 ALA A N 1
ATOM 736 C CA . ALA A 1 96 ? 2.766 8.495 -10.395 1.00 86.38 96 ALA A CA 1
ATOM 737 C C . ALA A 1 96 ? 1.289 8.886 -10.239 1.00 86.38 96 ALA A C 1
A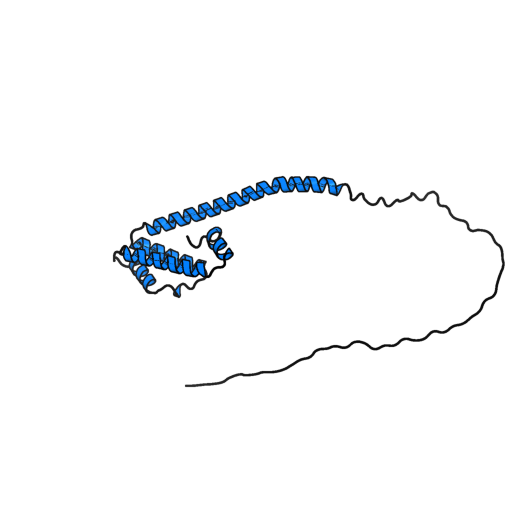TOM 739 O O . ALA A 1 96 ? 0.814 9.045 -9.115 1.00 86.38 96 ALA A O 1
ATOM 740 N N . VAL A 1 97 ? 0.534 8.985 -11.337 1.00 87.69 97 VAL A N 1
ATOM 741 C CA . VAL A 1 97 ? -0.904 9.297 -11.313 1.00 87.69 97 VAL A CA 1
ATOM 742 C C . VAL A 1 97 ? -1.681 8.217 -10.567 1.00 87.69 97 VAL A C 1
ATOM 744 O O . VAL A 1 97 ? -2.505 8.544 -9.709 1.00 87.69 97 VAL A O 1
ATOM 747 N N . ARG A 1 98 ? -1.405 6.936 -10.847 1.00 85.38 98 ARG A N 1
ATOM 748 C CA . ARG A 1 98 ? -2.012 5.805 -10.130 1.00 85.38 98 ARG A CA 1
ATOM 749 C C . ARG A 1 98 ? -1.765 5.920 -8.627 1.00 85.38 98 ARG A C 1
ATOM 751 O O . ARG A 1 98 ? -2.710 5.846 -7.842 1.00 85.38 98 ARG A O 1
ATOM 758 N N . ARG A 1 99 ? -0.524 6.202 -8.227 1.00 84.94 99 ARG A N 1
ATOM 759 C CA . ARG A 1 99 ? -0.157 6.377 -6.819 1.00 84.94 99 ARG A CA 1
ATOM 760 C C . ARG A 1 99 ? -0.812 7.598 -6.176 1.00 84.94 99 ARG A C 1
ATOM 762 O O . ARG A 1 99 ? -1.261 7.516 -5.037 1.00 84.94 99 ARG A O 1
ATOM 769 N N . ILE A 1 100 ? -0.894 8.725 -6.881 1.00 86.88 100 ILE A N 1
ATOM 770 C CA . ILE A 1 100 ? -1.560 9.937 -6.384 1.00 86.88 100 ILE A CA 1
ATOM 771 C C . ILE A 1 100 ? -3.050 9.673 -6.167 1.00 86.88 100 ILE A C 1
ATOM 773 O O . ILE A 1 100 ? -3.587 10.074 -5.137 1.00 86.88 100 ILE A O 1
ATOM 777 N N . ARG A 1 101 ? -3.721 8.986 -7.100 1.00 86.62 101 ARG A N 1
ATOM 778 C CA . ARG A 1 101 ? -5.134 8.606 -6.945 1.00 86.62 101 ARG A CA 1
ATOM 779 C C . ARG A 1 101 ? -5.340 7.736 -5.713 1.00 86.62 101 ARG A C 1
ATOM 781 O O . ARG A 1 101 ? -6.222 8.044 -4.918 1.00 86.62 101 ARG A O 1
ATOM 788 N N . PHE A 1 102 ? -4.486 6.732 -5.521 1.00 85.06 102 PHE A N 1
ATOM 789 C CA . PHE A 1 102 ? -4.535 5.871 -4.343 1.00 85.06 102 PHE A CA 1
ATOM 790 C C . PHE A 1 102 ? -4.321 6.658 -3.044 1.00 85.06 102 PHE A C 1
ATOM 792 O O . PHE A 1 102 ? -5.154 6.607 -2.148 1.00 85.06 102 PHE A O 1
ATOM 799 N N . ARG A 1 103 ? -3.269 7.481 -2.966 1.00 85.31 103 ARG A N 1
ATOM 800 C CA . ARG A 1 103 ? -2.999 8.323 -1.786 1.00 85.31 103 ARG A CA 1
ATOM 801 C C . ARG A 1 103 ? -4.130 9.299 -1.488 1.00 85.31 103 ARG A C 1
ATOM 803 O O . ARG A 1 103 ? -4.441 9.538 -0.328 1.00 85.31 103 ARG A O 1
ATOM 810 N N . ARG A 1 104 ? -4.755 9.867 -2.521 1.00 89.12 104 ARG A N 1
ATOM 811 C CA . ARG A 1 104 ? -5.934 10.726 -2.358 1.00 89.12 104 ARG A CA 1
ATOM 812 C C . ARG A 1 104 ? -7.126 9.935 -1.830 1.00 89.12 104 ARG A C 1
ATOM 814 O O . ARG A 1 104 ? -7.822 10.454 -0.970 1.00 89.12 104 ARG A O 1
ATOM 821 N N . ALA A 1 105 ? -7.356 8.719 -2.322 1.00 87.81 105 ALA A N 1
ATOM 822 C CA . ALA A 1 105 ? -8.410 7.846 -1.816 1.00 87.81 105 ALA A CA 1
ATOM 823 C C . ALA A 1 105 ? -8.159 7.476 -0.349 1.00 87.81 105 ALA A C 1
ATOM 825 O O . ALA A 1 105 ? -9.031 7.699 0.480 1.00 87.81 105 ALA A O 1
ATOM 826 N N . PHE A 1 106 ? -6.945 7.050 -0.002 1.00 87.88 106 PHE A N 1
ATOM 827 C CA . PHE A 1 106 ? -6.600 6.711 1.377 1.00 87.88 106 PHE A CA 1
ATOM 828 C C . PHE A 1 106 ? -6.693 7.914 2.320 1.00 87.88 106 PHE A C 1
ATOM 830 O O . PHE A 1 106 ? -7.269 7.819 3.395 1.00 87.88 106 PHE A O 1
ATOM 837 N N . LYS A 1 107 ? -6.233 9.099 1.895 1.00 90.12 107 LYS A N 1
ATOM 838 C CA . LYS A 1 107 ? -6.397 10.330 2.684 1.00 90.12 107 LYS A CA 1
ATOM 839 C C . LYS A 1 107 ? -7.870 10.674 2.929 1.00 90.12 107 LYS A C 1
ATOM 841 O O . LYS A 1 107 ? -8.193 11.221 3.976 1.00 90.12 107 LYS A O 1
ATOM 846 N N . LYS A 1 108 ? -8.766 10.364 1.985 1.00 91.75 108 LYS A N 1
ATOM 847 C CA . LYS A 1 108 ? -10.212 10.516 2.203 1.00 91.75 108 LYS A CA 1
ATOM 848 C C . LYS A 1 108 ? -10.719 9.537 3.263 1.00 91.75 108 LYS A C 1
ATOM 850 O O . LYS A 1 108 ? -11.472 9.972 4.118 1.00 91.75 108 LYS A O 1
ATOM 855 N N . MET A 1 109 ? -10.248 8.286 3.257 1.00 90.88 109 MET A N 1
ATOM 856 C CA . MET A 1 109 ? -10.570 7.294 4.299 1.00 90.88 109 MET A CA 1
ATOM 857 C C . MET A 1 109 ? -10.115 7.784 5.682 1.00 90.88 109 MET A C 1
ATOM 859 O O . MET A 1 109 ? -10.896 7.783 6.624 1.00 90.88 109 MET A O 1
ATOM 863 N N . LEU A 1 110 ? -8.888 8.312 5.783 1.00 88.44 110 LEU A N 1
ATOM 864 C CA . LEU A 1 110 ? -8.358 8.881 7.028 1.00 88.44 110 LEU A CA 1
ATOM 865 C C . LEU A 1 110 ? -9.110 10.128 7.504 1.00 88.44 110 LEU A C 1
ATOM 867 O O . LEU A 1 110 ? -9.083 10.434 8.689 1.00 88.44 110 LEU A O 1
ATOM 871 N N . ASN A 1 111 ? -9.774 10.864 6.615 1.00 91.75 111 ASN A N 1
ATOM 872 C CA . ASN A 1 111 ? -10.521 12.073 6.968 1.00 91.75 111 ASN A CA 1
ATOM 873 C C . ASN A 1 111 ? -12.025 11.828 7.160 1.00 91.75 111 ASN A C 1
ATOM 875 O O . ASN A 1 111 ? -12.731 12.763 7.528 1.00 91.75 111 ASN A O 1
ATOM 879 N N . ALA A 1 112 ? -12.512 10.612 6.903 1.00 92.31 112 ALA A N 1
ATOM 880 C CA . ALA A 1 112 ? -13.909 10.247 7.103 1.00 92.31 112 ALA A CA 1
ATOM 881 C C . ALA A 1 112 ? -14.288 10.236 8.598 1.00 92.31 112 ALA A C 1
ATOM 883 O O . ALA A 1 112 ? -13.413 10.282 9.482 1.00 92.31 112 ALA A O 1
ATOM 884 N N . GLU A 1 113 ? -15.598 10.170 8.867 1.00 92.31 113 GLU A N 1
ATOM 885 C CA . GLU A 1 113 ? -16.132 9.962 10.219 1.00 92.31 113 GLU A CA 1
ATOM 886 C C . GLU A 1 113 ? -15.492 8.705 10.838 1.00 92.31 113 GLU A C 1
ATOM 888 O O . GLU A 1 113 ? -15.233 7.754 10.102 1.00 92.31 113 GLU A O 1
ATOM 893 N N . PRO A 1 114 ? -15.203 8.663 12.154 1.00 91.88 114 PRO A N 1
ATOM 894 C CA . PRO A 1 114 ? -14.497 7.539 12.769 1.00 91.88 114 PRO A CA 1
ATOM 895 C C . PRO A 1 114 ? -15.026 6.145 12.407 1.00 91.88 114 PRO A C 1
ATOM 897 O O . PRO A 1 114 ? -14.219 5.285 12.063 1.00 91.88 114 PRO A O 1
ATOM 900 N N . ASN A 1 115 ? -16.346 5.930 12.391 1.00 92.75 115 ASN A N 1
ATOM 901 C CA . ASN A 1 115 ? -16.947 4.649 11.996 1.00 92.75 115 ASN A CA 1
ATOM 902 C C . ASN A 1 115 ? -16.589 4.271 10.555 1.00 92.75 115 ASN A C 1
ATOM 904 O O . ASN A 1 115 ? -16.064 3.191 10.289 1.00 92.75 115 ASN A O 1
ATOM 908 N N . GLU A 1 116 ? -16.837 5.191 9.624 1.00 93.31 116 GLU A N 1
ATOM 909 C CA . GLU A 1 116 ? -1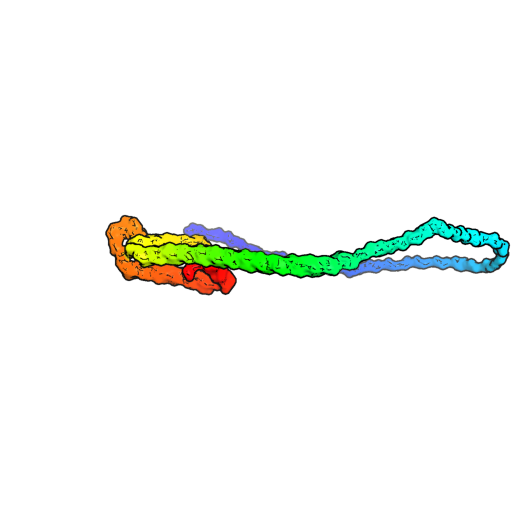6.565 4.974 8.206 1.00 93.31 116 GLU A CA 1
ATOM 910 C C . GLU A 1 116 ? -15.060 4.807 7.956 1.00 93.31 116 GLU A C 1
ATOM 912 O O . GLU A 1 116 ? -14.641 3.934 7.199 1.00 93.31 116 GLU A O 1
ATOM 917 N N . ALA A 1 117 ? -14.229 5.594 8.639 1.00 94.50 117 ALA A N 1
ATOM 918 C CA . ALA A 1 117 ? -12.780 5.515 8.542 1.00 94.50 117 ALA A CA 1
ATOM 919 C C . ALA A 1 117 ? -12.264 4.138 8.976 1.00 94.50 117 ALA A C 1
ATOM 921 O O . ALA A 1 117 ? -11.475 3.540 8.247 1.00 94.50 117 ALA A O 1
ATOM 922 N N . VAL A 1 118 ? -12.720 3.620 10.122 1.00 94.94 118 VAL A N 1
ATOM 923 C CA . VAL A 1 118 ? -12.353 2.284 10.621 1.00 94.94 118 VAL A CA 1
ATOM 924 C C . VAL A 1 118 ? -12.755 1.203 9.616 1.00 94.94 118 VAL A C 1
ATOM 926 O O . VAL A 1 118 ? -11.915 0.380 9.251 1.00 94.94 118 VAL A O 1
ATOM 929 N N . ALA A 1 119 ? -13.984 1.253 9.098 1.00 95.00 119 ALA A N 1
ATOM 930 C CA . ALA A 1 119 ? -14.470 0.284 8.117 1.00 95.00 119 ALA A CA 1
ATOM 931 C C . ALA A 1 119 ? -13.668 0.313 6.803 1.00 95.00 119 ALA A C 1
ATOM 933 O O . ALA A 1 119 ? -13.237 -0.722 6.287 1.00 95.00 119 ALA A O 1
ATOM 934 N N . LEU A 1 120 ? -13.411 1.510 6.266 1.00 94.94 120 LEU A N 1
ATOM 935 C CA . LEU A 1 120 ? -12.632 1.690 5.039 1.00 94.94 120 LEU A CA 1
ATOM 936 C C . LEU A 1 120 ? -11.176 1.243 5.217 1.00 94.94 120 LEU A C 1
ATOM 938 O O . LEU A 1 120 ? -10.609 0.609 4.324 1.00 94.94 120 LEU A O 1
ATOM 942 N N . MET A 1 121 ? -10.574 1.546 6.367 1.00 94.94 121 MET A N 1
ATOM 943 C CA . MET A 1 121 ? -9.215 1.131 6.713 1.00 94.94 121 MET A CA 1
ATOM 944 C C . MET A 1 121 ? -9.105 -0.389 6.860 1.00 94.94 121 MET A C 1
ATOM 946 O O . MET A 1 121 ? -8.170 -0.984 6.323 1.00 94.94 121 MET A O 1
ATOM 950 N N . PHE A 1 122 ? -10.081 -1.038 7.494 1.00 94.94 122 PHE A N 1
ATOM 951 C CA . PHE A 1 122 ? -10.126 -2.497 7.582 1.00 94.94 122 PHE A CA 1
ATOM 952 C C . PHE A 1 122 ? -10.337 -3.151 6.206 1.00 94.94 122 PHE A C 1
ATOM 954 O O . PHE A 1 122 ? -9.703 -4.156 5.873 1.00 94.94 122 PHE A O 1
ATOM 961 N N . GLY A 1 123 ? -11.164 -2.551 5.345 1.00 94.44 123 GLY A N 1
ATOM 962 C CA . GLY A 1 123 ? -11.290 -2.956 3.943 1.00 94.44 123 GLY A CA 1
ATOM 963 C C . GLY A 1 123 ? -9.963 -2.859 3.181 1.00 94.44 123 GLY A C 1
ATOM 964 O O . GLY A 1 123 ? -9.592 -3.783 2.451 1.00 94.44 123 GLY A O 1
ATOM 965 N N . TYR A 1 124 ? -9.204 -1.780 3.396 1.00 93.56 124 TYR A N 1
ATOM 966 C CA . TYR A 1 124 ? -7.850 -1.644 2.856 1.00 93.56 124 TYR A CA 1
ATOM 967 C C . TYR A 1 124 ? -6.907 -2.728 3.387 1.00 93.56 124 TYR A C 1
ATOM 969 O O . TYR A 1 124 ? -6.180 -3.315 2.587 1.00 93.56 124 TYR A O 1
ATOM 977 N N . LEU A 1 125 ? -6.934 -3.029 4.689 1.00 94.12 125 LEU A N 1
ATOM 978 C CA . LEU A 1 125 ? -6.103 -4.078 5.280 1.00 94.12 125 LEU A CA 1
ATOM 979 C C . LEU A 1 125 ? -6.366 -5.434 4.614 1.00 94.12 125 LEU A C 1
ATOM 981 O O . LEU A 1 125 ? -5.424 -6.099 4.195 1.00 94.12 125 LEU A O 1
ATOM 985 N N . ASN A 1 126 ? -7.630 -5.812 4.419 1.00 94.19 126 ASN A N 1
ATOM 986 C CA . ASN A 1 126 ? -7.982 -7.051 3.719 1.00 94.19 126 ASN A CA 1
ATOM 987 C C . ASN A 1 126 ? -7.455 -7.081 2.279 1.00 94.19 126 ASN A C 1
ATOM 989 O O . ASN A 1 126 ? -6.855 -8.069 1.852 1.00 94.19 126 ASN A O 1
ATOM 993 N N . MET A 1 127 ? -7.633 -5.984 1.534 1.00 91.50 127 MET A N 1
ATOM 994 C CA . MET A 1 127 ? -7.092 -5.854 0.178 1.00 91.50 127 MET A CA 1
ATOM 995 C C . MET A 1 127 ? -5.559 -5.962 0.174 1.00 91.50 127 MET A C 1
ATOM 997 O O . MET A 1 127 ? -4.996 -6.634 -0.688 1.00 91.50 127 MET A O 1
ATOM 1001 N N . PHE A 1 128 ? -4.885 -5.324 1.134 1.00 92.06 128 PHE A N 1
ATOM 1002 C CA . PHE A 1 128 ? -3.436 -5.378 1.309 1.00 92.06 128 PHE A CA 1
ATOM 1003 C C . PHE A 1 128 ? -2.962 -6.811 1.573 1.00 92.06 128 PHE A C 1
ATOM 1005 O O . PHE A 1 128 ? -2.077 -7.298 0.868 1.00 92.06 128 PHE A O 1
ATOM 1012 N N . MET A 1 129 ? -3.585 -7.506 2.528 1.00 92.50 129 MET A N 1
ATOM 1013 C CA . MET A 1 129 ? -3.247 -8.886 2.880 1.00 92.50 129 MET A CA 1
ATOM 1014 C C . MET A 1 129 ? -3.417 -9.809 1.671 1.00 92.50 129 MET A C 1
ATOM 1016 O O . MET A 1 129 ? -2.475 -10.505 1.294 1.00 92.50 129 MET A O 1
ATOM 1020 N N . ALA A 1 130 ? -4.559 -9.728 0.982 1.00 91.06 130 ALA A N 1
ATOM 1021 C CA . ALA A 1 130 ? -4.828 -10.514 -0.219 1.00 91.06 130 ALA A CA 1
ATOM 1022 C C . ALA A 1 130 ? -3.822 -10.226 -1.349 1.00 91.06 130 ALA A C 1
ATOM 1024 O O . ALA A 1 130 ? -3.279 -11.153 -1.951 1.00 91.06 130 ALA A O 1
ATOM 1025 N N . ALA A 1 131 ? -3.519 -8.951 -1.617 1.00 88.12 131 ALA A N 1
ATOM 1026 C CA . ALA A 1 131 ? -2.570 -8.557 -2.660 1.00 88.12 131 ALA A CA 1
ATOM 1027 C C . ALA A 1 131 ? -1.127 -8.996 -2.353 1.00 88.12 131 ALA A C 1
ATOM 1029 O O . ALA A 1 131 ? -0.341 -9.243 -3.272 1.00 88.12 131 ALA A O 1
ATOM 1030 N N . CYS A 1 132 ? -0.781 -9.106 -1.071 1.00 87.88 132 CYS A N 1
ATOM 1031 C CA . CYS A 1 132 ? 0.504 -9.608 -0.599 1.00 87.88 132 CYS A CA 1
ATOM 1032 C C . CYS A 1 132 ? 0.568 -11.141 -0.500 1.00 87.88 132 CYS A C 1
ATOM 1034 O O . CYS A 1 132 ? 1.658 -11.666 -0.265 1.00 87.88 132 CYS A O 1
ATOM 1036 N N . GLY A 1 133 ? -0.554 -11.852 -0.673 1.00 89.62 133 GLY A N 1
ATOM 1037 C CA . GLY A 1 133 ? -0.652 -13.296 -0.429 1.00 89.62 133 GLY A CA 1
ATOM 1038 C C . GLY A 1 133 ? -0.524 -13.668 1.051 1.00 89.62 133 GLY A C 1
ATOM 1039 O O . GLY A 1 133 ? -0.058 -14.758 1.375 1.00 89.62 133 GLY A O 1
ATOM 1040 N N . LEU A 1 134 ? -0.870 -12.741 1.946 1.00 91.31 134 LEU A N 1
ATOM 1041 C CA . LEU A 1 134 ? -0.875 -12.946 3.387 1.00 91.31 134 LEU A CA 1
ATOM 1042 C C . LEU A 1 134 ? -2.208 -13.546 3.833 1.00 91.31 134 LEU A C 1
ATOM 1044 O O . LEU A 1 134 ? -3.259 -13.320 3.235 1.00 91.31 134 LEU A O 1
ATOM 1048 N N . ASP A 1 135 ? -2.141 -14.306 4.917 1.00 92.00 135 ASP A N 1
ATOM 1049 C CA . ASP A 1 135 ? -3.300 -14.958 5.504 1.00 92.00 135 ASP A CA 1
ATOM 1050 C C . ASP A 1 135 ? -4.155 -13.948 6.278 1.00 92.00 135 ASP A C 1
ATOM 1052 O O . ASP A 1 135 ? -3.732 -13.411 7.302 1.00 92.00 135 ASP A O 1
ATOM 1056 N N . ILE A 1 136 ? -5.363 -13.699 5.771 1.00 91.62 136 ILE A N 1
ATOM 1057 C CA . ILE A 1 136 ? -6.340 -12.765 6.347 1.00 91.62 136 ILE A CA 1
ATOM 1058 C C . ILE A 1 136 ? -6.786 -13.225 7.741 1.00 91.62 136 ILE A C 1
ATOM 1060 O O . ILE A 1 136 ? -7.082 -12.390 8.590 1.00 91.62 136 ILE A O 1
ATOM 1064 N N . SER A 1 137 ? -6.774 -14.533 8.021 1.00 91.06 137 SER A N 1
ATOM 1065 C CA . SER A 1 137 ? -7.161 -15.058 9.339 1.00 91.06 137 SER A CA 1
ATOM 1066 C C . SER A 1 137 ? -6.191 -14.667 10.461 1.00 91.06 137 SER A C 1
ATOM 1068 O O . SER A 1 137 ? -6.524 -14.806 11.634 1.00 91.06 137 SER A O 1
ATOM 1070 N N . LYS A 1 138 ? -5.006 -14.147 10.113 1.00 92.69 138 LYS A N 1
ATOM 1071 C CA . LYS A 1 138 ? -4.013 -13.636 11.069 1.00 92.69 138 LYS A CA 1
ATOM 1072 C C . LYS A 1 138 ? -4.238 -12.182 11.472 1.00 92.69 138 LYS A C 1
ATOM 1074 O O . LYS A 1 138 ? -3.472 -11.671 12.287 1.00 92.69 138 LYS A O 1
ATOM 1079 N N . ILE A 1 139 ? -5.236 -11.512 10.894 1.00 93.62 139 ILE A N 1
ATOM 1080 C CA . ILE A 1 139 ? -5.667 -10.207 11.390 1.00 93.62 139 ILE A CA 1
ATOM 1081 C C . ILE A 1 139 ? -6.156 -10.395 12.827 1.00 93.62 139 ILE A C 1
ATOM 1083 O O . ILE A 1 139 ? -6.921 -11.313 13.116 1.00 93.62 139 ILE A O 1
ATOM 1087 N N . ASP A 1 140 ? -5.690 -9.534 13.724 1.00 94.31 140 ASP A N 1
ATOM 1088 C CA . ASP A 1 140 ? -6.041 -9.603 15.138 1.00 94.31 140 ASP A CA 1
ATOM 1089 C C . ASP A 1 140 ? -7.561 -9.440 15.314 1.00 94.31 140 ASP A C 1
ATOM 1091 O O . ASP A 1 140 ? -8.190 -8.541 14.736 1.00 94.31 140 ASP A O 1
ATOM 1095 N N . ALA A 1 141 ? -8.143 -10.340 16.111 1.00 94.81 141 ALA A N 1
ATOM 1096 C CA . ALA A 1 141 ? -9.572 -10.398 16.381 1.00 94.81 141 ALA A CA 1
ATOM 1097 C C . ALA A 1 141 ? -10.107 -9.058 16.902 1.00 94.81 141 ALA A C 1
ATOM 1099 O O . ALA A 1 141 ? -11.195 -8.659 16.495 1.00 94.81 141 ALA A O 1
ATOM 1100 N N . LEU A 1 142 ? -9.314 -8.316 17.687 1.00 94.38 142 LEU A N 1
ATOM 1101 C CA . LEU A 1 142 ? -9.690 -6.998 18.201 1.00 94.38 142 LEU A CA 1
ATOM 1102 C C . LEU A 1 142 ? -10.065 -6.029 17.074 1.00 94.38 142 LEU A C 1
ATOM 1104 O O . LEU A 1 142 ? -11.081 -5.342 17.151 1.00 94.38 142 LEU A O 1
ATOM 1108 N N . TYR A 1 143 ? -9.274 -5.977 16.002 1.00 94.12 143 TYR A N 1
ATOM 1109 C CA . TYR A 1 143 ? -9.533 -5.065 14.884 1.00 94.12 143 TYR A CA 1
ATOM 1110 C C . TYR A 1 143 ? -10.645 -5.581 13.966 1.00 94.12 143 TYR A C 1
ATOM 1112 O O . TYR A 1 143 ? -11.356 -4.780 13.357 1.00 94.12 143 TYR A O 1
ATOM 1120 N N . SER A 1 144 ? -10.841 -6.901 13.899 1.00 94.31 144 SER A N 1
ATOM 1121 C CA . SER A 1 144 ? -11.999 -7.493 13.222 1.00 94.31 144 SER A CA 1
ATOM 1122 C C . SER A 1 144 ? -13.308 -7.163 13.943 1.00 94.31 144 SER A C 1
ATOM 1124 O O . SER A 1 144 ? -14.291 -6.805 13.294 1.00 94.31 144 SER A O 1
ATOM 1126 N N . GLU A 1 145 ? -13.323 -7.242 15.273 1.00 94.56 145 GLU A N 1
ATOM 1127 C CA . GLU A 1 145 ? -14.461 -6.861 16.113 1.00 94.56 145 GLU A CA 1
ATOM 1128 C C . GLU A 1 145 ? -14.724 -5.358 16.037 1.00 94.56 145 GLU A C 1
ATOM 1130 O O . GLU A 1 145 ? -15.863 -4.955 15.814 1.00 94.56 145 GLU A O 1
ATOM 1135 N N . LEU A 1 146 ? -13.674 -4.532 16.099 1.00 94.31 146 LEU A N 1
ATOM 1136 C CA . LEU A 1 146 ? -13.787 -3.080 15.958 1.00 94.31 146 LEU A CA 1
ATOM 1137 C C . LEU A 1 146 ? -14.393 -2.681 14.602 1.00 94.31 146 LEU A C 1
ATOM 1139 O O . LEU A 1 146 ? -15.223 -1.776 14.526 1.00 94.31 146 LEU A O 1
ATOM 1143 N N . ASN A 1 147 ? -14.021 -3.377 13.523 1.00 95.44 147 ASN A N 1
ATOM 1144 C CA . ASN A 1 147 ? -14.651 -3.201 12.217 1.00 95.44 147 ASN A CA 1
ATOM 1145 C C . ASN A 1 147 ? -16.111 -3.678 12.206 1.00 95.44 147 ASN A C 1
ATOM 1147 O O . ASN A 1 147 ? -16.968 -2.993 11.650 1.00 95.44 147 ASN A O 1
ATOM 1151 N N . ALA A 1 148 ? -16.410 -4.835 12.802 1.00 94.62 148 ALA A N 1
ATOM 1152 C CA . ALA A 1 148 ? -17.782 -5.332 12.887 1.00 94.62 148 ALA A CA 1
ATOM 1153 C C . ALA A 1 148 ? -18.680 -4.349 13.652 1.00 94.62 148 ALA A C 1
ATOM 1155 O O . ALA A 1 148 ? -19.794 -4.062 13.217 1.00 94.62 148 ALA A O 1
ATOM 1156 N N . GLU A 1 149 ? -18.176 -3.766 14.736 1.00 93.88 149 GLU A N 1
ATOM 1157 C CA . GLU A 1 149 ? -18.862 -2.715 15.473 1.00 93.88 149 GLU A CA 1
ATOM 1158 C C . GLU A 1 149 ? -19.033 -1.455 14.615 1.00 93.88 149 GLU A C 1
ATOM 1160 O O . GLU A 1 149 ? -20.142 -0.946 14.496 1.00 93.88 149 GLU A O 1
ATOM 1165 N N . ALA A 1 150 ? -17.981 -0.992 13.939 1.00 93.38 150 ALA A N 1
ATOM 1166 C CA . ALA A 1 150 ? -18.053 0.195 13.090 1.00 93.38 150 ALA A CA 1
ATOM 1167 C C . ALA A 1 150 ? -19.059 0.064 11.928 1.00 93.38 150 ALA A C 1
ATOM 1169 O O . ALA A 1 150 ? -19.677 1.060 11.549 1.00 93.38 150 ALA A O 1
ATOM 1170 N N . VAL A 1 151 ? -19.216 -1.140 11.363 1.00 94.06 151 VAL A N 1
ATOM 1171 C CA . VAL A 1 151 ? -20.095 -1.413 10.212 1.00 94.06 151 VAL A CA 1
ATOM 1172 C C . VAL A 1 151 ? -21.529 -1.746 10.631 1.00 94.06 151 VAL A C 1
ATOM 1174 O O . VAL A 1 151 ? -22.468 -1.327 9.955 1.00 94.06 151 VAL A O 1
ATOM 1177 N N . PHE A 1 152 ? -21.715 -2.519 11.704 1.00 91.88 152 PHE A N 1
ATOM 1178 C CA . PHE A 1 152 ? -23.016 -3.106 12.051 1.00 91.88 152 PHE A CA 1
ATOM 1179 C C . PHE A 1 152 ? -23.640 -2.544 13.333 1.00 91.88 152 PHE A C 1
ATOM 1181 O O . PHE A 1 152 ? -24.823 -2.784 13.580 1.00 91.88 152 PHE A O 1
ATOM 1188 N N . SER A 1 153 ? -22.889 -1.798 14.146 1.00 89.12 153 SER A N 1
ATOM 1189 C CA . SER A 1 153 ? -23.409 -1.139 15.346 1.00 89.12 153 SER A CA 1
ATOM 1190 C C . SER A 1 153 ? -23.751 0.326 15.075 1.00 89.12 153 SER A C 1
ATOM 1192 O O . SER A 1 153 ? -23.124 1.002 14.265 1.00 89.12 153 SER A O 1
ATOM 1194 N N . ASN A 1 154 ? -24.718 0.851 15.830 1.00 88.00 154 ASN A N 1
ATOM 1195 C CA . ASN A 1 154 ? -24.974 2.294 15.905 1.00 88.00 154 ASN A CA 1
ATOM 1196 C C . ASN A 1 154 ? -23.999 3.014 16.862 1.00 88.00 154 ASN A C 1
ATOM 1198 O O . ASN A 1 154 ? -24.117 4.224 17.066 1.00 88.00 154 ASN A O 1
ATOM 1202 N N . HIS A 1 155 ? -23.074 2.284 17.498 1.00 89.62 155 HIS A N 1
ATOM 1203 C CA . HIS A 1 155 ? -22.073 2.858 18.394 1.00 89.62 155 HIS A CA 1
ATOM 1204 C C . HIS A 1 155 ? -21.106 3.766 17.623 1.00 89.62 155 HIS A C 1
ATOM 1206 O O . HIS A 1 155 ? -20.553 3.372 16.598 1.00 89.62 155 HIS A O 1
ATOM 1212 N N . LYS A 1 156 ? -20.896 4.993 18.114 1.00 89.12 156 LYS A N 1
ATOM 1213 C CA . LYS A 1 156 ? -19.952 5.937 17.505 1.00 89.12 156 LYS A CA 1
ATOM 1214 C C . LYS A 1 156 ? -18.530 5.620 17.945 1.00 89.12 156 LYS A C 1
ATOM 1216 O O . LYS A 1 156 ? -18.220 5.721 19.128 1.00 89.12 156 LYS A O 1
ATOM 1221 N N . MET A 1 157 ? -17.676 5.319 16.975 1.00 91.25 157 MET A N 1
ATOM 1222 C CA . MET A 1 157 ? -16.249 5.107 17.167 1.00 91.25 157 MET A CA 1
ATOM 1223 C C . MET A 1 157 ? -15.566 6.382 17.655 1.00 91.25 157 MET A C 1
ATOM 1225 O O . MET A 1 157 ? -15.870 7.496 17.213 1.00 91.25 157 MET A O 1
ATOM 1229 N N . THR A 1 158 ? -14.597 6.211 18.546 1.00 93.44 158 THR A N 1
ATOM 1230 C CA . THR A 1 158 ? -13.759 7.302 19.041 1.00 93.44 158 THR A CA 1
ATOM 1231 C C . THR A 1 158 ? -12.601 7.588 18.082 1.00 93.44 158 THR A C 1
ATOM 1233 O O . THR A 1 158 ? -12.214 6.763 17.249 1.00 93.44 158 THR A O 1
ATOM 1236 N N . ALA A 1 159 ? -12.014 8.782 18.199 1.00 92.00 159 ALA A N 1
ATOM 1237 C CA . ALA A 1 159 ? -10.797 9.120 17.462 1.00 92.00 159 ALA A CA 1
ATOM 1238 C C . ALA A 1 159 ? -9.622 8.201 17.846 1.00 92.00 159 ALA A C 1
ATOM 1240 O O . ALA A 1 159 ? -8.844 7.819 16.979 1.00 92.00 159 ALA A O 1
ATOM 1241 N N . GLU A 1 160 ? -9.548 7.775 19.109 1.00 93.19 160 GLU A N 1
ATOM 1242 C CA . GLU A 1 160 ? -8.517 6.855 19.603 1.00 93.19 160 GLU A CA 1
ATOM 1243 C C . GLU A 1 160 ? -8.619 5.474 18.944 1.00 93.19 160 GLU A C 1
ATOM 1245 O O . GLU A 1 160 ? -7.613 4.916 18.516 1.00 93.19 160 GLU A O 1
ATOM 1250 N N . GLN A 1 161 ? -9.835 4.938 18.786 1.00 93.50 161 GLN A N 1
ATOM 1251 C CA . GLN A 1 161 ? -10.065 3.667 18.087 1.00 93.50 161 GLN A CA 1
ATOM 1252 C C . GLN A 1 161 ? -9.650 3.747 16.612 1.00 93.50 161 GLN A C 1
ATOM 1254 O O . GLN A 1 161 ? -9.032 2.825 16.073 1.00 93.50 161 GLN A O 1
ATOM 1259 N N . LYS A 1 162 ? -9.943 4.877 15.961 1.00 93.94 162 LYS A N 1
ATOM 1260 C CA . LYS A 1 162 ? -9.507 5.155 14.590 1.00 93.94 162 LYS A CA 1
ATOM 1261 C C . LYS A 1 162 ? -7.980 5.217 14.480 1.00 93.94 162 LYS A C 1
ATOM 1263 O O . LYS A 1 162 ? -7.418 4.608 13.572 1.00 93.94 162 LYS A O 1
ATOM 1268 N N . GLU A 1 163 ? -7.313 5.926 15.388 1.00 94.19 163 GLU A N 1
ATOM 1269 C CA . GLU A 1 163 ? -5.847 6.014 15.427 1.00 94.19 163 GLU A CA 1
ATOM 1270 C C . GLU A 1 163 ? -5.205 4.651 15.711 1.00 94.19 163 GLU A C 1
ATOM 1272 O O . GLU A 1 163 ? -4.232 4.285 15.053 1.00 94.19 163 GLU A O 1
ATOM 1277 N N . ALA A 1 164 ? -5.789 3.853 16.608 1.00 94.75 164 ALA A N 1
ATOM 1278 C CA . ALA A 1 164 ? -5.331 2.497 16.895 1.00 94.75 164 ALA A CA 1
ATOM 1279 C C . ALA A 1 164 ? -5.430 1.578 15.666 1.00 94.75 164 ALA A C 1
ATOM 1281 O O . ALA A 1 164 ? -4.495 0.824 15.393 1.00 94.75 164 ALA A O 1
ATOM 1282 N N . MET A 1 165 ? -6.527 1.656 14.900 1.00 94.88 165 MET A N 1
ATOM 1283 C CA . MET A 1 165 ? -6.679 0.922 13.635 1.00 94.88 165 MET A CA 1
ATOM 1284 C C . MET A 1 165 ? -5.625 1.359 12.611 1.00 94.88 165 MET A C 1
ATOM 1286 O O . MET A 1 165 ? -5.002 0.520 11.958 1.00 94.88 165 MET A O 1
ATOM 1290 N N . GLN A 1 166 ? -5.388 2.666 12.484 1.00 94.75 166 GLN A N 1
ATOM 1291 C CA . GLN A 1 166 ? -4.368 3.187 11.578 1.00 94.75 166 GLN A CA 1
ATOM 1292 C C . GLN A 1 166 ? -2.968 2.684 11.963 1.00 94.75 166 GLN A C 1
ATOM 1294 O O . GLN A 1 166 ? -2.252 2.164 11.106 1.00 94.75 166 GLN A O 1
ATOM 1299 N N . ALA A 1 167 ? -2.594 2.790 13.240 1.00 94.94 167 ALA A N 1
ATOM 1300 C CA . ALA A 1 167 ? -1.296 2.344 13.739 1.00 94.94 167 ALA A CA 1
ATOM 1301 C C . ALA A 1 167 ? -1.087 0.836 13.528 1.00 94.94 167 ALA A C 1
ATOM 1303 O O . ALA A 1 167 ? 0.000 0.400 13.144 1.00 94.94 167 ALA A O 1
ATOM 1304 N N . TYR A 1 168 ? -2.137 0.034 13.715 1.00 95.69 168 TYR A N 1
ATOM 1305 C CA . TYR A 1 168 ? -2.084 -1.399 13.448 1.00 95.69 168 TYR A CA 1
ATOM 1306 C C . TYR A 1 168 ? -1.795 -1.700 11.978 1.00 95.69 168 TYR A C 1
ATOM 1308 O O . TYR A 1 168 ? -0.873 -2.460 11.675 1.00 95.69 168 TYR A O 1
ATOM 1316 N N . ILE A 1 169 ? -2.515 -1.049 11.065 1.00 94.00 169 ILE A N 1
ATOM 1317 C CA . ILE A 1 169 ? -2.301 -1.196 9.622 1.00 94.00 169 ILE A CA 1
ATOM 1318 C C . ILE A 1 169 ? -0.882 -0.784 9.231 1.00 94.00 169 ILE A C 1
ATOM 1320 O O . ILE A 1 169 ? -0.227 -1.496 8.469 1.00 94.00 169 ILE A O 1
ATOM 1324 N N . GLU A 1 170 ? -0.392 0.343 9.748 1.00 93.06 170 GLU A N 1
ATOM 1325 C CA . GLU A 1 170 ? 0.982 0.795 9.516 1.00 93.06 170 GLU A CA 1
ATOM 1326 C C . GLU A 1 170 ? 1.995 -0.254 9.994 1.00 93.06 170 GLU A C 1
ATOM 1328 O O . GLU A 1 170 ? 2.936 -0.574 9.266 1.00 93.06 170 GLU A O 1
ATOM 1333 N N . SER A 1 171 ? 1.749 -0.878 11.150 1.00 94.12 171 SER A N 1
ATOM 1334 C CA . SER A 1 171 ? 2.606 -1.941 11.679 1.00 94.12 171 SER A CA 1
ATOM 1335 C C . SER A 1 171 ? 2.619 -3.199 10.799 1.00 94.12 171 SER A C 1
ATOM 1337 O O . SER A 1 171 ? 3.692 -3.744 10.537 1.00 94.12 171 SER A O 1
ATOM 1339 N N . GLU A 1 172 ? 1.469 -3.649 10.288 1.00 93.50 172 GLU A N 1
ATOM 1340 C CA . GLU A 1 172 ? 1.378 -4.821 9.403 1.00 93.50 172 GLU A CA 1
ATOM 1341 C C . GLU A 1 172 ? 2.053 -4.554 8.052 1.00 93.50 172 GLU A C 1
ATOM 1343 O O . GLU A 1 172 ? 2.809 -5.385 7.532 1.00 93.50 172 GLU A O 1
ATOM 1348 N N . VAL A 1 173 ? 1.863 -3.347 7.515 1.00 91.81 173 VAL A N 1
ATOM 1349 C CA . VAL A 1 173 ? 2.547 -2.890 6.304 1.00 91.81 173 VAL A CA 1
ATOM 1350 C C . VAL A 1 173 ? 4.061 -2.857 6.510 1.00 91.81 173 VAL A C 1
ATOM 1352 O O . VAL A 1 173 ? 4.801 -3.321 5.639 1.00 91.81 173 VAL A O 1
ATOM 1355 N N . ASP A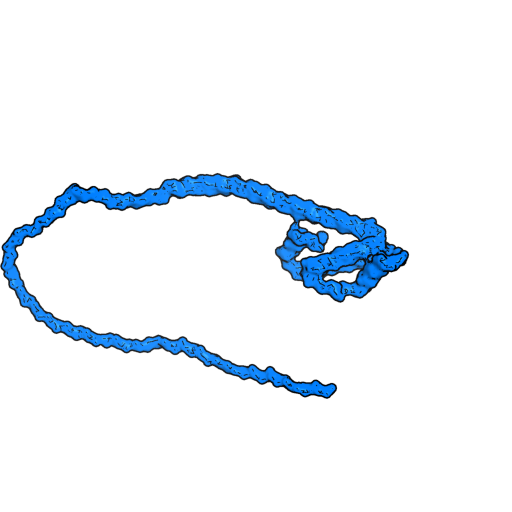 1 174 ? 4.546 -2.351 7.643 1.00 91.31 174 ASP A N 1
ATOM 1356 C CA . ASP A 1 174 ? 5.981 -2.265 7.922 1.00 91.31 174 ASP A CA 1
ATOM 1357 C C . ASP A 1 174 ? 6.619 -3.634 8.202 1.00 91.31 174 ASP A C 1
ATOM 1359 O O . ASP A 1 174 ? 7.734 -3.899 7.732 1.00 91.31 174 ASP A O 1
ATOM 1363 N N . LYS A 1 175 ? 5.906 -4.556 8.861 1.00 92.00 175 LYS A N 1
ATOM 1364 C CA . LYS A 1 175 ? 6.324 -5.965 8.992 1.00 92.00 175 LYS A CA 1
ATOM 1365 C C . LYS A 1 175 ? 6.484 -6.617 7.620 1.00 92.00 175 LYS A C 1
ATOM 1367 O O . LYS A 1 175 ? 7.536 -7.179 7.313 1.00 92.00 175 LYS A O 1
ATOM 1372 N N . TYR A 1 176 ? 5.489 -6.475 6.745 1.00 90.69 176 TYR A N 1
ATOM 1373 C CA . TYR A 1 176 ? 5.595 -6.983 5.379 1.00 90.69 176 TYR A CA 1
ATOM 1374 C C . TYR A 1 176 ? 6.762 -6.330 4.634 1.00 90.69 176 TYR A C 1
ATOM 1376 O O . TYR A 1 176 ? 7.611 -7.011 4.060 1.00 90.69 176 TYR A O 1
ATOM 1384 N N . ARG A 1 177 ? 6.858 -5.002 4.680 1.00 88.31 177 ARG A N 1
ATOM 1385 C CA . ARG A 1 177 ? 7.885 -4.233 3.977 1.00 88.31 177 ARG A CA 1
ATOM 1386 C C . ARG A 1 177 ? 9.299 -4.597 4.423 1.00 88.31 177 ARG A C 1
ATOM 1388 O O . ARG A 1 177 ? 10.186 -4.664 3.573 1.00 88.31 177 ARG A O 1
ATOM 1395 N N . SER A 1 178 ? 9.522 -4.803 5.718 1.00 89.56 178 SER A N 1
ATOM 1396 C CA . SER A 1 178 ? 10.833 -5.170 6.270 1.00 89.56 178 SER A CA 1
ATOM 1397 C C . SER A 1 178 ? 11.266 -6.578 5.856 1.00 89.56 178 SER A C 1
ATOM 1399 O O . SER A 1 178 ? 12.450 -6.789 5.603 1.00 89.56 178 SER A O 1
ATOM 1401 N N . SER A 1 179 ? 10.317 -7.500 5.658 1.00 89.69 179 SER A N 1
ATOM 1402 C CA . SER A 1 179 ? 10.598 -8.843 5.128 1.00 89.69 179 SER A CA 1
ATOM 1403 C C . SER A 1 179 ? 10.990 -8.857 3.639 1.00 89.69 179 SER A C 1
ATOM 1405 O O . SER A 1 179 ? 11.528 -9.845 3.135 1.00 89.69 179 SER A O 1
ATOM 1407 N N . ARG A 1 180 ? 10.730 -7.769 2.899 1.00 89.19 180 ARG A N 1
ATOM 1408 C CA . ARG A 1 180 ? 10.907 -7.722 1.441 1.00 89.19 180 ARG A CA 1
ATOM 1409 C C . ARG A 1 180 ? 12.302 -7.268 1.024 1.00 89.19 180 ARG A C 1
ATOM 1411 O O . ARG A 1 180 ? 12.853 -6.267 1.497 1.00 89.19 180 ARG A O 1
ATOM 1418 N N . SER A 1 181 ? 12.830 -7.953 0.008 1.00 90.12 181 SER A N 1
ATOM 1419 C CA . SER A 1 181 ? 14.066 -7.557 -0.670 1.00 90.12 181 SER A CA 1
ATOM 1420 C C . SER A 1 181 ? 13.964 -6.137 -1.237 1.00 90.12 181 SER A C 1
ATOM 1422 O O . SER A 1 181 ? 12.874 -5.615 -1.483 1.00 90.12 181 SER A O 1
ATOM 1424 N N . PHE A 1 182 ? 15.108 -5.493 -1.467 1.00 85.81 182 PHE A N 1
ATOM 1425 C CA . PHE A 1 182 ? 15.149 -4.127 -1.995 1.00 85.81 182 PHE A CA 1
ATOM 1426 C C . PHE A 1 182 ? 14.366 -3.975 -3.315 1.00 85.81 182 PHE A C 1
ATOM 1428 O O . PHE A 1 182 ? 13.538 -3.072 -3.448 1.00 85.81 182 PHE A O 1
ATOM 1435 N N . PHE A 1 183 ? 14.548 -4.907 -4.257 1.00 84.06 183 PHE A N 1
ATOM 1436 C CA . PHE A 1 183 ? 13.796 -4.925 -5.516 1.00 84.06 183 PHE A CA 1
ATOM 1437 C C . PHE A 1 183 ? 12.315 -5.263 -5.319 1.00 84.06 183 PHE A C 1
ATOM 1439 O O . PHE A 1 183 ? 11.466 -4.674 -5.988 1.00 84.06 183 PHE A O 1
ATOM 1446 N N . GLY A 1 184 ? 11.990 -6.144 -4.365 1.00 85.81 184 GLY A N 1
ATOM 1447 C CA . GLY A 1 184 ? 10.608 -6.417 -3.972 1.00 85.81 184 GLY A CA 1
ATOM 1448 C C . GLY A 1 184 ? 9.899 -5.145 -3.513 1.00 85.81 184 GLY A C 1
ATOM 1449 O O . GLY A 1 184 ? 8.845 -4.808 -4.042 1.00 85.81 184 GLY A O 1
ATOM 1450 N N . ARG A 1 185 ? 10.543 -4.363 -2.640 1.00 85.62 185 ARG A N 1
ATOM 1451 C CA . ARG A 1 185 ? 10.023 -3.073 -2.161 1.00 85.62 185 ARG A CA 1
ATOM 1452 C C . ARG A 1 185 ? 9.827 -2.053 -3.283 1.00 85.62 185 ARG A C 1
ATOM 1454 O O . ARG A 1 185 ? 8.842 -1.319 -3.266 1.00 85.62 185 ARG A O 1
ATOM 1461 N N . LEU A 1 186 ? 10.742 -1.984 -4.255 1.00 80.50 186 LEU A N 1
ATOM 1462 C CA . LEU A 1 186 ? 10.593 -1.100 -5.419 1.00 80.50 186 LEU A CA 1
ATOM 1463 C C . LEU A 1 186 ? 9.403 -1.513 -6.290 1.00 80.50 186 LEU A C 1
ATOM 1465 O O . LEU A 1 186 ? 8.593 -0.660 -6.655 1.00 80.50 186 LEU A O 1
ATOM 1469 N N . ARG A 1 187 ? 9.262 -2.810 -6.573 1.00 84.56 187 ARG A N 1
ATOM 1470 C CA . ARG A 1 187 ? 8.121 -3.352 -7.317 1.00 84.56 187 ARG A CA 1
ATOM 1471 C C . ARG A 1 187 ? 6.808 -3.069 -6.591 1.00 84.56 187 ARG A C 1
ATOM 1473 O O . ARG A 1 187 ? 5.890 -2.523 -7.191 1.00 84.56 187 ARG A O 1
ATOM 1480 N N . ASP A 1 188 ? 6.724 -3.386 -5.306 1.00 84.25 188 ASP A N 1
ATOM 1481 C CA . ASP A 1 188 ? 5.473 -3.272 -4.551 1.00 84.25 188 ASP A CA 1
ATOM 1482 C C . ASP A 1 188 ? 5.045 -1.798 -4.401 1.00 84.25 188 ASP A C 1
ATOM 1484 O O . ASP A 1 188 ? 3.859 -1.478 -4.505 1.00 84.25 188 ASP A O 1
ATOM 1488 N N . ARG A 1 189 ? 6.015 -0.878 -4.286 1.00 78.81 189 ARG A N 1
ATOM 1489 C CA . ARG A 1 189 ? 5.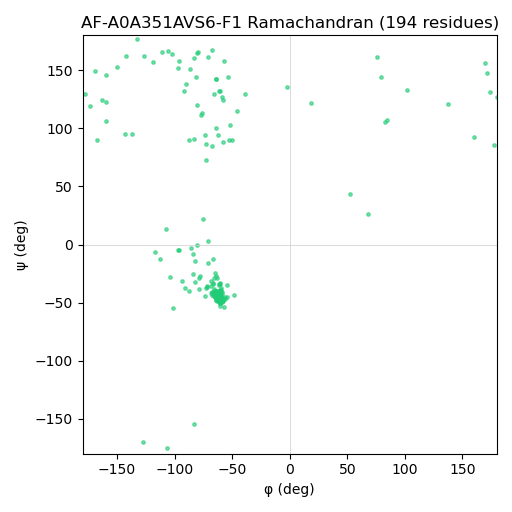786 0.575 -4.222 1.00 78.81 189 ARG A CA 1
ATOM 1490 C C . ARG A 1 189 ? 5.387 1.196 -5.561 1.00 78.81 189 ARG A C 1
ATOM 1492 O O . ARG A 1 189 ? 4.508 2.058 -5.586 1.00 78.81 189 ARG A O 1
ATOM 1499 N N . TYR A 1 190 ? 6.063 0.835 -6.651 1.00 71.50 190 TYR A N 1
ATOM 1500 C CA . TYR A 1 190 ? 5.923 1.542 -7.929 1.00 71.50 190 TYR A CA 1
ATOM 1501 C C . TYR A 1 190 ? 5.078 0.805 -8.959 1.00 71.50 190 TYR A C 1
ATOM 1503 O O . TYR A 1 190 ? 4.461 1.471 -9.774 1.00 71.50 190 TYR A O 1
ATOM 1511 N N . ILE A 1 191 ? 5.019 -0.524 -8.922 1.00 72.81 191 ILE A N 1
ATOM 1512 C CA . ILE A 1 191 ? 4.295 -1.337 -9.907 1.00 72.81 191 ILE A CA 1
ATOM 1513 C C . ILE A 1 191 ? 2.955 -1.782 -9.325 1.00 72.81 191 ILE A C 1
ATOM 1515 O O . ILE A 1 191 ? 1.907 -1.510 -9.911 1.00 72.81 191 ILE A O 1
ATOM 1519 N N . THR A 1 192 ? 2.972 -2.425 -8.155 1.00 76.31 192 THR A N 1
ATOM 1520 C CA . THR A 1 192 ? 1.750 -2.998 -7.572 1.00 76.31 192 THR A CA 1
ATOM 1521 C C . THR A 1 192 ? 0.937 -1.973 -6.777 1.00 76.31 192 THR A C 1
ATOM 1523 O O . THR A 1 192 ? -0.281 -2.098 -6.687 1.00 76.31 192 THR A O 1
ATOM 1526 N N . CYS A 1 193 ? 1.590 -0.921 -6.267 1.00 74.00 193 CYS A N 1
ATOM 1527 C CA . CYS A 1 193 ? 0.985 0.131 -5.441 1.00 74.00 193 CYS A CA 1
ATOM 1528 C C . CYS A 1 193 ? 0.202 -0.433 -4.241 1.00 74.00 193 CYS A C 1
ATOM 1530 O O . CYS A 1 193 ? -0.908 0.017 -3.971 1.00 74.00 193 CYS A O 1
ATOM 1532 N N . ILE A 1 194 ? 0.769 -1.428 -3.551 1.00 74.50 194 ILE A N 1
ATOM 1533 C CA . ILE A 1 194 ? 0.075 -2.145 -2.469 1.00 74.50 194 ILE A CA 1
ATOM 1534 C C . ILE A 1 194 ? 0.072 -1.352 -1.152 1.00 74.50 194 ILE A C 1
ATOM 1536 O O . ILE A 1 194 ? -0.861 -1.477 -0.370 1.00 74.50 194 ILE A O 1
ATOM 1540 N N . TYR A 1 195 ? 1.081 -0.510 -0.917 1.00 69.38 195 TYR A N 1
ATOM 1541 C CA . TYR A 1 195 ? 1.191 0.297 0.299 1.00 69.38 195 TYR A CA 1
ATOM 1542 C C . TYR A 1 195 ? 1.761 1.702 0.026 1.00 69.38 195 TYR A C 1
ATOM 1544 O O . TYR A 1 195 ? 2.316 1.971 -1.049 1.00 69.38 195 TYR A O 1
ATOM 1552 N N . ILE A 1 196 ? 1.561 2.621 0.983 1.00 60.88 196 ILE A N 1
ATOM 1553 C CA . ILE A 1 196 ? 1.771 4.081 0.841 1.00 60.88 196 ILE A CA 1
ATOM 1554 C C . ILE A 1 196 ? 3.238 4.506 0.823 1.00 60.88 196 ILE A C 1
ATOM 1556 O O . ILE A 1 196 ? 4.065 3.969 1.582 1.00 60.88 196 ILE A O 1
#

pLDDT: mean 74.84, std 21.02, range [35.34, 95.69]

Solvent-accessible surface area (backbone atoms only — not comparable to full-atom values): 12559 Å² total; per-residue (Å²): 142,87,82,89,82,89,85,87,84,85,85,87,77,91,80,89,85,87,88,84,87,87,89,88,91,90,88,88,88,87,85,90,89,90,87,89,88,90,83,90,79,93,79,86,82,75,82,77,69,89,79,65,75,83,76,68,76,71,71,76,78,84,66,74,65,58,68,52,49,52,53,50,50,51,52,49,49,67,53,46,52,58,50,50,50,49,52,52,50,51,49,51,51,52,40,50,51,54,50,50,54,49,52,53,52,52,52,48,33,75,67,40,60,38,29,59,20,38,35,48,49,50,52,48,48,52,52,37,29,56,76,70,72,44,70,67,86,72,56,57,63,70,62,54,50,53,29,48,40,33,72,75,42,92,64,81,52,48,69,65,59,34,50,52,52,50,54,49,50,54,50,55,50,48,55,55,53,69,76,41,52,75,68,52,48,50,42,38,52,58,72,68,54,66,61,135